Protein AF-A0A2E5L3N8-F1 (afdb_monomer_lite)

pLDDT: mean 91.1, std 8.57, range [42.59, 98.25]

Sequence (272 aa):
MREILETEATGSIAEVYREIGEFYAAPYVSSLFRHLATYPRLLEWTWKILRPALAQGFLQHIAWSKVDVSMLEPLTPINKSDFSKLEIDEIDVPTISNVYETFARVSPVNLVVSGCLQRLLVEGEIKRRNGKLRRYALPSSLSKMPQMLSWDELGSKQRRILRIFETELAGDVFIPGIYRILARWPTYLEFVATELGPKLSNQVILDQCGKIADDIFNSAPEVLQVLRLDCVDPPINQCQTIKVLSAINTYRQTSPQMLVFGTLLLQTFQRS

Secondary structure (DSSP, 8-state):
-----TTT--HHHHHHHHHHHHHHTSS---HHHHHHTTSTTHHHHHHHHHHHHHHTTHHHHHHHHT---TTSPPPPP--GGGHHHHT--GGGHHHHHHHHHHHHHHHHHHHHHHHHHHHHHHH---------PPP-PPPPPP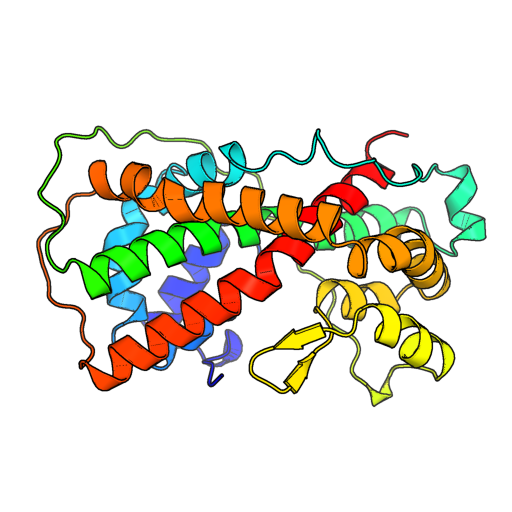PPPPPPPPTTTS-HHHHHHHGGG-EEETTEEE--HHHHHHTTSHHHHHHHHHHHHHHHT-HHHHHHHHHHHHHHHHTHHHHHTTS-------SS-HHHHHHHHHHHHHHHHHHHHHHHHHHHHHHHTT--

Structure (mmCIF, N/CA/C/O backbone):
data_AF-A0A2E5L3N8-F1
#
_entry.id   AF-A0A2E5L3N8-F1
#
loop_
_atom_site.group_PDB
_atom_site.id
_atom_site.type_symbol
_atom_site.label_atom_id
_atom_site.label_alt_id
_atom_site.label_comp_id
_atom_site.label_asym_id
_atom_site.label_entity_id
_atom_site.label_seq_id
_atom_site.pdbx_PDB_ins_code
_atom_site.Cartn_x
_atom_site.Cartn_y
_atom_site.Cartn_z
_atom_site.occupancy
_atom_site.B_iso_or_equiv
_atom_site.auth_seq_id
_atom_site.auth_comp_id
_atom_site.auth_asym_id
_atom_site.auth_atom_id
_atom_site.pdbx_PDB_model_num
ATOM 1 N N . MET A 1 1 ? -8.946 3.067 -12.846 1.00 69.31 1 MET A N 1
ATOM 2 C CA . MET A 1 1 ? -7.753 2.424 -13.452 1.00 69.31 1 MET A CA 1
ATOM 3 C C . MET A 1 1 ? -8.142 1.009 -13.877 1.00 69.31 1 MET A C 1
ATOM 5 O O . MET A 1 1 ? -8.796 0.347 -13.087 1.00 69.31 1 MET A O 1
ATOM 9 N N . ARG A 1 2 ? -7.850 0.558 -15.110 1.00 86.56 2 ARG A N 1
ATOM 10 C CA . ARG A 1 2 ? -8.134 -0.841 -15.508 1.00 86.56 2 ARG A CA 1
ATOM 11 C C . ARG A 1 2 ? -7.142 -1.772 -14.809 1.00 86.56 2 ARG A C 1
ATOM 13 O O . ARG A 1 2 ? -5.970 -1.416 -14.712 1.00 86.56 2 ARG A O 1
ATOM 20 N N . GLU A 1 3 ? -7.596 -2.943 -14.378 1.00 93.25 3 GLU A N 1
ATOM 21 C CA . GLU A 1 3 ? -6.800 -3.938 -13.651 1.00 93.25 3 GLU A CA 1
ATOM 22 C C . GLU A 1 3 ? -7.067 -5.350 -14.208 1.00 93.25 3 GLU A C 1
ATOM 24 O O . GLU A 1 3 ? -8.133 -5.581 -14.777 1.00 93.25 3 GLU A O 1
ATOM 29 N N . ILE A 1 4 ? -6.107 -6.271 -14.057 1.00 95.75 4 ILE A N 1
ATOM 30 C CA . ILE A 1 4 ? -6.325 -7.725 -14.187 1.00 95.75 4 ILE A CA 1
ATOM 31 C C . ILE A 1 4 ? -6.353 -8.317 -12.781 1.00 95.75 4 ILE A C 1
ATOM 33 O O . ILE A 1 4 ? -5.343 -8.259 -12.069 1.00 95.75 4 ILE A O 1
ATOM 37 N N . LEU A 1 5 ? -7.499 -8.862 -12.370 1.00 94.00 5 LEU A N 1
ATOM 38 C CA . LEU A 1 5 ? -7.670 -9.414 -11.027 1.00 94.00 5 LEU A CA 1
ATOM 39 C C . LEU A 1 5 ? -6.845 -10.691 -10.837 1.00 94.00 5 LEU A C 1
ATOM 41 O O . LEU A 1 5 ? -6.523 -11.396 -11.790 1.00 94.00 5 LEU A O 1
ATOM 45 N N . GLU A 1 6 ? -6.520 -11.021 -9.586 1.00 93.62 6 GLU A N 1
ATOM 46 C CA . GLU A 1 6 ? -5.735 -12.225 -9.265 1.00 93.62 6 GLU A CA 1
ATOM 47 C C . GLU A 1 6 ? -6.411 -13.514 -9.752 1.00 93.62 6 GLU A C 1
ATOM 49 O O . GLU A 1 6 ? -5.740 -14.425 -10.222 1.00 93.62 6 GLU A O 1
ATOM 54 N N . THR A 1 7 ? -7.743 -13.560 -9.713 1.00 94.31 7 THR A N 1
ATOM 55 C CA . THR A 1 7 ? -8.563 -14.678 -10.205 1.00 94.31 7 THR A CA 1
ATOM 56 C C . THR A 1 7 ? -8.635 -14.770 -11.730 1.00 94.31 7 THR A C 1
ATOM 58 O O . THR A 1 7 ? -9.034 -15.803 -12.257 1.00 94.31 7 THR A O 1
ATOM 61 N N . GLU A 1 8 ? -8.291 -13.694 -12.436 1.00 96.44 8 GLU A N 1
ATOM 62 C CA . GLU A 1 8 ? -8.302 -13.607 -13.903 1.00 96.44 8 GLU A CA 1
ATOM 63 C C . GLU A 1 8 ? -6.897 -13.784 -14.495 1.00 96.44 8 GLU A C 1
ATOM 65 O O . GLU A 1 8 ? -6.738 -13.965 -15.704 1.00 96.44 8 GLU A O 1
ATOM 70 N N . ALA A 1 9 ? -5.866 -13.712 -13.650 1.00 96.06 9 ALA A N 1
ATOM 71 C CA . ALA A 1 9 ? -4.485 -13.858 -14.059 1.00 96.06 9 ALA A CA 1
ATOM 72 C C . ALA A 1 9 ? -4.225 -15.279 -14.574 1.00 96.06 9 ALA A C 1
ATOM 74 O O . ALA A 1 9 ? -4.557 -16.277 -13.935 1.00 96.06 9 ALA A O 1
ATOM 75 N N . THR A 1 10 ? -3.574 -15.372 -15.730 1.00 96.81 10 THR A N 1
ATOM 76 C CA . THR A 1 10 ? -3.174 -16.638 -16.357 1.00 96.81 10 THR A CA 1
ATOM 77 C C . THR A 1 10 ? -1.731 -16.540 -16.851 1.00 96.81 10 THR A C 1
ATOM 79 O O . THR A 1 10 ? -1.178 -15.443 -16.968 1.00 96.81 10 THR A O 1
ATOM 82 N N . GLY A 1 11 ? -1.096 -17.688 -17.111 1.00 96.75 11 GLY A N 1
ATOM 83 C CA . GLY A 1 11 ? 0.267 -17.750 -17.649 1.00 96.75 11 GLY A CA 1
ATOM 84 C C . GLY A 1 11 ? 1.290 -16.964 -16.820 1.00 96.75 11 GLY A C 1
ATOM 85 O O . GLY A 1 11 ? 1.293 -17.035 -15.591 1.00 96.75 11 GLY A O 1
ATOM 86 N N . SER A 1 12 ? 2.130 -16.179 -17.502 1.00 96.81 12 SER A N 1
ATOM 87 C CA . SER A 1 12 ? 3.194 -15.365 -16.895 1.00 96.81 12 SER A CA 1
ATOM 88 C C . SER A 1 12 ? 2.687 -14.379 -15.841 1.00 96.81 12 SER A C 1
ATOM 90 O O . SER A 1 12 ? 3.358 -14.160 -14.837 1.00 96.81 12 SER A O 1
ATOM 92 N N . ILE A 1 13 ? 1.495 -13.803 -16.020 1.00 97.94 13 ILE A N 1
ATOM 93 C CA . ILE A 1 13 ? 0.921 -12.848 -15.059 1.00 97.94 13 ILE A CA 1
ATOM 94 C C . ILE A 1 13 ? 0.602 -13.558 -13.737 1.00 97.94 13 ILE A C 1
ATOM 96 O O . ILE A 1 13 ? 0.940 -13.047 -12.671 1.00 97.94 13 ILE A O 1
ATOM 100 N N . ALA A 1 14 ? 0.010 -14.757 -13.796 1.00 97.88 14 ALA A N 1
ATOM 101 C CA . ALA A 1 14 ? -0.290 -15.550 -12.601 1.00 97.88 14 ALA A CA 1
ATOM 102 C C . ALA A 1 14 ? 0.984 -15.976 -11.855 1.00 97.88 14 ALA A C 1
ATOM 104 O O . ALA A 1 14 ? 1.012 -15.997 -10.625 1.00 97.88 14 ALA A O 1
ATOM 105 N N . GLU A 1 15 ? 2.055 -16.287 -12.591 1.00 98.06 15 GLU A N 1
ATOM 106 C CA . GLU A 1 15 ? 3.364 -16.583 -12.004 1.00 98.06 15 GLU A CA 1
ATOM 107 C C . GLU A 1 15 ? 3.945 -15.370 -11.277 1.00 98.06 15 GLU A C 1
ATOM 109 O O . GLU A 1 15 ? 4.357 -15.500 -10.125 1.00 98.06 15 GLU A O 1
ATOM 114 N N . VAL A 1 16 ? 3.914 -14.188 -11.904 1.00 98.25 16 VAL A N 1
ATOM 115 C CA . VAL A 1 16 ? 4.364 -12.942 -11.269 1.00 98.25 16 VAL A CA 1
ATOM 116 C C . VAL A 1 16 ? 3.537 -12.636 -10.020 1.00 98.25 16 VAL A C 1
ATOM 118 O O . VAL A 1 16 ? 4.103 -12.287 -8.992 1.00 98.25 16 VAL A O 1
ATOM 121 N N . TYR A 1 17 ? 2.214 -12.804 -10.059 1.00 98.06 17 TYR A N 1
ATOM 122 C CA . TYR A 1 17 ? 1.351 -12.568 -8.896 1.00 98.06 17 TYR A CA 1
ATOM 123 C C . TYR A 1 17 ? 1.651 -13.511 -7.731 1.00 98.06 17 TYR A C 1
ATOM 125 O O . TYR A 1 17 ? 1.720 -13.066 -6.584 1.00 98.06 17 TYR A O 1
ATOM 133 N N . ARG A 1 18 ? 1.890 -14.795 -8.014 1.00 97.06 18 ARG A N 1
ATOM 134 C CA . ARG A 1 18 ? 2.323 -15.755 -6.994 1.00 97.06 18 ARG A CA 1
ATOM 135 C C . ARG A 1 18 ? 3.654 -15.328 -6.371 1.00 97.06 18 ARG A C 1
ATOM 137 O O . ARG A 1 18 ? 3.765 -15.291 -5.150 1.00 97.06 18 ARG A O 1
ATOM 144 N N . GLU A 1 19 ? 4.629 -14.947 -7.196 1.00 97.50 19 GLU A N 1
ATOM 145 C CA . GLU A 1 19 ? 5.927 -14.467 -6.712 1.00 97.50 19 GLU A CA 1
ATOM 146 C C . GLU A 1 19 ? 5.820 -13.151 -5.927 1.00 97.50 19 GLU A C 1
ATOM 148 O O . GLU A 1 19 ? 6.543 -12.975 -4.952 1.00 97.50 19 GLU A O 1
ATOM 153 N N . ILE A 1 20 ? 4.910 -12.238 -6.292 1.00 96.88 20 ILE A N 1
ATOM 154 C CA . ILE A 1 20 ? 4.608 -11.048 -5.480 1.00 96.88 20 ILE A CA 1
ATOM 155 C C . ILE A 1 20 ? 4.176 -11.486 -4.083 1.00 96.88 20 ILE A C 1
ATOM 157 O O . ILE A 1 20 ? 4.749 -11.006 -3.108 1.00 96.88 20 ILE A O 1
ATOM 161 N N . GLY A 1 21 ? 3.229 -12.423 -3.978 1.00 95.06 21 GLY A N 1
ATOM 162 C CA . GLY A 1 21 ? 2.758 -12.917 -2.685 1.00 95.06 21 GLY A CA 1
ATOM 163 C C . GLY A 1 21 ? 3.869 -13.545 -1.838 1.00 95.06 21 GLY A C 1
ATOM 164 O O . GLY A 1 21 ? 3.984 -13.252 -0.646 1.00 95.06 21 GLY A O 1
ATOM 165 N N . GLU A 1 22 ? 4.735 -14.342 -2.469 1.00 95.62 22 GLU A N 1
ATOM 166 C CA . GLU A 1 22 ? 5.903 -14.958 -1.829 1.00 95.62 22 GLU A CA 1
ATOM 167 C C . GLU A 1 22 ? 6.930 -13.908 -1.373 1.00 95.62 22 GLU A C 1
ATOM 169 O O . GLU A 1 22 ? 7.341 -13.898 -0.213 1.00 95.62 22 GLU A O 1
ATOM 174 N N . PHE A 1 23 ? 7.336 -12.991 -2.256 1.00 96.50 23 PHE A N 1
ATOM 175 C CA . PHE A 1 23 ? 8.402 -12.024 -1.974 1.00 96.50 23 PHE A CA 1
ATOM 176 C C . PHE A 1 23 ? 7.959 -10.907 -1.036 1.00 96.50 23 PHE A C 1
ATOM 178 O O . PHE A 1 23 ? 8.777 -10.368 -0.290 1.00 96.50 23 PHE A O 1
ATOM 185 N N . TYR A 1 24 ? 6.683 -10.535 -1.069 1.00 95.06 24 TYR A N 1
ATOM 186 C CA . TYR A 1 24 ? 6.124 -9.557 -0.143 1.00 95.06 24 TYR A CA 1
ATOM 187 C C . TYR A 1 24 ? 5.760 -10.208 1.191 1.00 95.06 24 TYR A C 1
ATOM 189 O O . TYR A 1 24 ? 5.525 -9.483 2.154 1.00 95.06 24 TYR A O 1
ATOM 197 N N . ALA A 1 25 ? 5.716 -11.546 1.260 1.00 94.81 25 ALA A N 1
ATOM 198 C CA . ALA A 1 25 ? 5.202 -12.297 2.399 1.00 94.81 25 ALA A CA 1
ATOM 199 C C . ALA A 1 25 ? 3.795 -11.808 2.808 1.00 94.81 25 ALA A C 1
ATOM 201 O O . ALA A 1 25 ? 3.485 -11.644 3.990 1.00 94.81 25 ALA A O 1
ATOM 202 N N . ALA A 1 26 ? 2.949 -11.535 1.811 1.00 93.19 26 ALA A N 1
ATOM 203 C CA . ALA A 1 26 ? 1.601 -11.010 1.987 1.00 93.19 26 ALA A CA 1
ATOM 204 C C . ALA A 1 26 ? 0.658 -11.602 0.925 1.00 93.19 26 ALA A C 1
ATOM 206 O O . ALA A 1 26 ? 1.004 -11.599 -0.255 1.00 93.19 26 ALA A O 1
ATOM 207 N N . PRO A 1 27 ? -0.542 -12.083 1.289 1.00 89.31 27 PRO A N 1
ATOM 208 C CA . PRO A 1 27 ? -1.459 -12.743 0.359 1.00 89.31 27 PRO A CA 1
ATOM 209 C C . PRO A 1 27 ? -2.308 -11.721 -0.413 1.00 89.31 27 PRO A C 1
ATOM 211 O O . PRO A 1 27 ? -3.538 -11.750 -0.358 1.00 89.31 27 PRO A O 1
ATOM 214 N N . TYR A 1 28 ? -1.643 -10.765 -1.059 1.00 86.69 28 TYR A N 1
ATOM 215 C CA . TYR A 1 28 ? -2.274 -9.650 -1.754 1.00 86.69 28 TYR A CA 1
ATOM 216 C C . TYR A 1 28 ? -1.354 -9.095 -2.842 1.00 86.69 28 TYR A C 1
ATOM 218 O O . TYR A 1 28 ? -0.214 -8.712 -2.568 1.00 86.69 28 TYR A O 1
ATOM 226 N N . VAL A 1 29 ? -1.876 -8.966 -4.060 1.00 92.50 29 VAL A N 1
ATOM 227 C CA . VAL A 1 29 ? -1.227 -8.205 -5.133 1.00 92.50 29 VAL A CA 1
ATOM 228 C C . VAL A 1 29 ? -1.791 -6.789 -5.130 1.00 92.50 29 VAL A C 1
ATOM 230 O O . VAL A 1 29 ? -2.991 -6.595 -5.001 1.00 92.50 29 VAL A O 1
ATOM 233 N N . SER A 1 30 ? -0.965 -5.756 -5.266 1.00 90.44 30 SER A N 1
ATOM 234 C CA . SER A 1 30 ? -1.472 -4.377 -5.268 1.00 90.44 30 SER A CA 1
ATOM 235 C C . SER A 1 30 ? -2.069 -3.953 -6.612 1.00 90.44 30 SER A C 1
ATOM 237 O O . SER A 1 30 ? -1.675 -4.451 -7.669 1.00 90.44 30 SER A O 1
ATOM 239 N N . SER A 1 31 ? -2.970 -2.961 -6.584 1.00 88.69 31 SER A N 1
ATOM 240 C CA . SER A 1 31 ? -3.524 -2.324 -7.794 1.00 88.69 31 SER A CA 1
ATOM 241 C C . SER A 1 31 ? -2.451 -1.848 -8.772 1.00 88.69 31 SER A C 1
ATOM 243 O O . SER A 1 31 ? -2.684 -1.881 -9.974 1.00 88.69 31 SER A O 1
ATOM 245 N N . LEU A 1 32 ? -1.265 -1.453 -8.287 1.00 91.38 32 LEU A N 1
ATOM 246 C CA . LEU A 1 32 ? -0.141 -1.082 -9.146 1.00 91.38 32 LEU A CA 1
ATOM 247 C C . LEU A 1 32 ? 0.209 -2.228 -10.103 1.00 91.38 32 LEU A C 1
ATOM 249 O O . LEU A 1 32 ? 0.146 -2.051 -11.315 1.00 91.38 32 LEU A O 1
ATOM 253 N N . PHE A 1 33 ? 0.523 -3.415 -9.578 1.00 95.31 33 PHE A N 1
ATOM 254 C CA . PHE A 1 33 ? 0.873 -4.562 -10.418 1.00 95.31 33 PHE A CA 1
ATOM 255 C C . PHE A 1 33 ? -0.305 -5.036 -11.262 1.00 95.31 33 PHE A C 1
ATOM 257 O O . PHE A 1 33 ? -0.114 -5.356 -12.436 1.00 95.31 33 PHE A O 1
ATOM 264 N N . ARG A 1 34 ? -1.525 -5.001 -10.706 1.00 95.50 34 ARG A N 1
ATOM 265 C CA . ARG A 1 34 ? -2.728 -5.351 -11.468 1.00 95.50 34 ARG A CA 1
ATOM 266 C C . ARG A 1 34 ? -3.001 -4.416 -12.632 1.00 95.50 34 ARG A C 1
ATOM 268 O O . ARG A 1 34 ? -3.497 -4.857 -13.666 1.00 95.50 34 ARG A O 1
ATOM 275 N N . HIS A 1 35 ? -2.641 -3.147 -12.496 1.00 94.19 35 HIS A N 1
ATOM 276 C CA . HIS A 1 35 ? -2.696 -2.196 -13.589 1.00 94.19 35 HIS A CA 1
ATOM 277 C C . HIS A 1 35 ? -1.584 -2.426 -14.613 1.00 94.19 35 HIS A C 1
ATOM 279 O O . HIS A 1 35 ? -1.866 -2.438 -15.812 1.00 94.19 35 HIS A O 1
ATOM 285 N N . LEU A 1 36 ? -0.340 -2.652 -14.175 1.00 96.31 36 LEU A N 1
ATOM 286 C CA . LEU A 1 36 ? 0.778 -2.940 -15.083 1.00 96.31 36 LEU A CA 1
ATOM 287 C C . LEU A 1 36 ? 0.496 -4.167 -15.961 1.00 96.31 36 LEU A C 1
ATOM 289 O O . LEU A 1 36 ? 0.827 -4.150 -17.143 1.00 96.31 36 LEU A O 1
ATOM 293 N N . ALA A 1 37 ? -0.191 -5.176 -15.417 1.00 97.56 37 ALA A N 1
ATOM 294 C CA . ALA A 1 37 ? -0.626 -6.369 -16.142 1.00 97.56 37 ALA A CA 1
ATOM 295 C C . ALA A 1 37 ? -1.543 -6.069 -17.345 1.00 97.56 37 ALA A C 1
ATOM 297 O O . ALA A 1 37 ? -1.630 -6.869 -18.273 1.00 97.56 37 ALA A O 1
ATOM 298 N N . THR A 1 38 ? -2.224 -4.916 -17.364 1.00 96.88 38 THR A N 1
ATOM 299 C CA . THR A 1 38 ? -3.102 -4.527 -18.483 1.00 96.88 38 THR A CA 1
ATOM 300 C C . THR A 1 38 ? -2.344 -4.074 -19.731 1.00 96.88 38 THR A C 1
ATOM 302 O O . THR A 1 38 ? -2.943 -3.974 -20.804 1.00 96.88 38 THR A O 1
ATOM 305 N N . TYR A 1 39 ? -1.041 -3.809 -19.611 1.00 96.31 39 TYR A N 1
ATOM 306 C CA . TYR A 1 39 ? -0.174 -3.486 -20.737 1.00 96.31 39 TYR A CA 1
ATOM 307 C C . TYR A 1 39 ? 0.592 -4.746 -21.148 1.00 96.31 39 TYR A C 1
ATOM 309 O O . TYR A 1 39 ? 1.285 -5.329 -20.309 1.00 96.31 39 TYR A O 1
ATOM 317 N N . PRO A 1 40 ? 0.517 -5.169 -22.424 1.00 94.31 40 PRO A N 1
ATOM 318 C CA . PRO A 1 40 ? 1.199 -6.371 -22.882 1.00 94.31 40 PRO A CA 1
ATOM 319 C C . PRO A 1 40 ? 2.680 -6.383 -22.487 1.00 94.31 40 PRO A C 1
ATOM 321 O O . PRO A 1 40 ? 3.428 -5.477 -22.848 1.00 94.31 40 PRO A O 1
ATOM 324 N N . ARG A 1 41 ? 3.101 -7.430 -21.768 1.00 94.94 41 ARG A N 1
ATOM 325 C CA . ARG A 1 41 ? 4.488 -7.694 -21.346 1.00 94.94 41 ARG A CA 1
ATOM 326 C C . ARG A 1 41 ? 5.106 -6.687 -20.370 1.00 94.94 41 ARG A C 1
ATOM 328 O O . ARG A 1 41 ? 6.262 -6.879 -19.990 1.00 94.94 41 ARG A O 1
ATOM 335 N N . LEU A 1 42 ? 4.406 -5.618 -19.981 1.00 96.19 42 LEU A N 1
ATOM 336 C CA . LEU A 1 42 ? 4.979 -4.583 -19.117 1.00 96.19 42 LEU A CA 1
ATOM 337 C C . LEU A 1 42 ? 5.264 -5.128 -17.720 1.00 96.19 42 LEU A C 1
ATOM 339 O O . LEU A 1 42 ? 6.365 -4.930 -17.212 1.00 96.19 42 LEU A O 1
ATOM 343 N N . LEU A 1 43 ? 4.300 -5.838 -17.125 1.00 97.25 43 LEU A N 1
ATOM 344 C CA . LEU A 1 43 ? 4.478 -6.452 -15.812 1.00 97.25 43 LEU A CA 1
ATOM 345 C C . LEU A 1 43 ? 5.655 -7.431 -15.827 1.00 97.25 43 LEU A C 1
ATOM 347 O O . LEU A 1 43 ? 6.520 -7.359 -14.961 1.00 97.25 43 LEU A O 1
ATOM 351 N N . GLU A 1 44 ? 5.730 -8.302 -16.829 1.00 95.62 44 GLU A N 1
ATOM 352 C CA . GLU A 1 44 ? 6.805 -9.281 -16.979 1.00 95.62 44 GLU A CA 1
ATOM 353 C C . GLU A 1 44 ? 8.165 -8.615 -17.184 1.00 95.62 44 GLU A C 1
ATOM 355 O O . GLU A 1 44 ? 9.165 -9.069 -16.630 1.00 95.62 44 GLU A O 1
ATOM 360 N N . TRP A 1 45 ? 8.217 -7.528 -17.955 1.00 94.88 45 TRP A N 1
ATOM 361 C CA . TRP A 1 45 ? 9.433 -6.745 -18.150 1.00 94.88 45 TRP A CA 1
ATOM 362 C C . TRP A 1 45 ? 9.890 -6.088 -16.843 1.00 94.88 45 TRP A C 1
ATOM 364 O O . TRP A 1 45 ? 11.049 -6.247 -16.451 1.00 94.88 45 TRP A O 1
ATOM 374 N N . THR A 1 46 ? 8.978 -5.432 -16.116 1.00 94.62 46 THR A N 1
ATOM 375 C CA . THR A 1 46 ? 9.264 -4.846 -14.798 1.00 94.62 46 THR A CA 1
ATOM 376 C C . THR A 1 46 ? 9.742 -5.921 -13.826 1.00 94.62 46 THR A C 1
ATOM 378 O O . THR A 1 46 ? 10.732 -5.735 -13.115 1.00 94.62 46 THR A O 1
ATOM 381 N N . TRP A 1 47 ? 9.074 -7.074 -13.827 1.00 95.62 47 TRP A N 1
ATOM 382 C CA . TRP A 1 47 ? 9.389 -8.168 -12.928 1.00 95.62 47 TRP A CA 1
ATOM 383 C C . TRP A 1 47 ? 10.739 -8.795 -13.245 1.00 95.62 47 TRP A C 1
ATOM 385 O O . TRP A 1 47 ? 11.550 -8.967 -12.344 1.00 95.62 47 TRP A O 1
ATOM 395 N N . LYS A 1 48 ? 11.057 -9.042 -14.519 1.00 93.00 48 LYS A N 1
ATOM 396 C CA . LYS A 1 48 ? 12.369 -9.554 -14.942 1.00 93.00 48 LYS A CA 1
ATOM 397 C C . LYS A 1 48 ? 13.521 -8.706 -14.394 1.00 93.00 48 LYS A C 1
ATOM 399 O O . LYS A 1 48 ? 14.544 -9.257 -13.994 1.00 93.00 48 LYS A O 1
ATOM 404 N N . ILE A 1 49 ? 13.344 -7.386 -14.367 1.00 92.44 49 ILE A N 1
ATOM 405 C CA . ILE A 1 49 ? 14.344 -6.438 -13.874 1.00 92.44 49 ILE A CA 1
ATOM 406 C C . ILE A 1 49 ? 14.464 -6.487 -12.346 1.00 92.44 49 ILE A C 1
ATOM 408 O O . ILE A 1 49 ? 15.570 -6.611 -11.821 1.00 92.44 49 ILE A O 1
ATOM 412 N N . LEU A 1 50 ? 13.345 -6.388 -11.623 1.00 94.81 50 LEU A N 1
ATOM 413 C CA . LEU A 1 50 ? 13.349 -6.191 -10.167 1.00 94.81 50 LEU A CA 1
A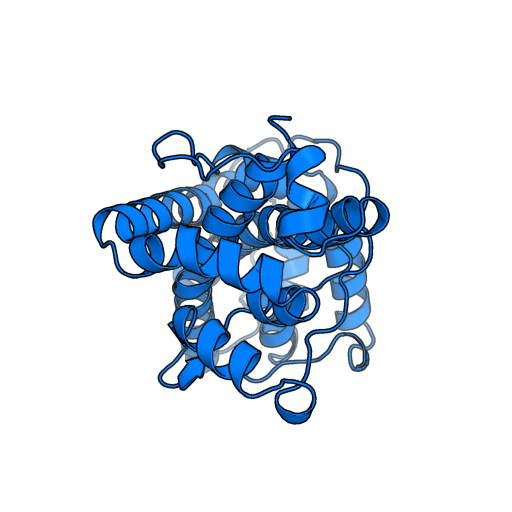TOM 414 C C . LEU A 1 50 ? 13.371 -7.497 -9.363 1.00 94.81 50 LEU A C 1
ATOM 416 O O . LEU A 1 50 ? 13.797 -7.503 -8.204 1.00 94.81 50 LEU A O 1
ATOM 420 N N . ARG A 1 51 ? 12.967 -8.616 -9.976 1.00 95.38 51 ARG A N 1
ATOM 421 C CA . ARG A 1 51 ? 12.873 -9.940 -9.349 1.00 95.38 51 ARG A CA 1
ATOM 422 C C . ARG A 1 51 ? 14.139 -10.353 -8.597 1.00 95.38 51 ARG A C 1
ATOM 424 O O . ARG A 1 51 ? 13.983 -10.855 -7.489 1.00 95.38 51 ARG A O 1
ATOM 431 N N . PRO A 1 52 ? 15.380 -10.148 -9.089 1.00 94.56 52 PRO A N 1
ATOM 432 C CA . PRO A 1 52 ? 16.568 -10.515 -8.321 1.00 94.56 52 PRO A CA 1
ATOM 433 C C . PRO A 1 52 ? 16.661 -9.804 -6.964 1.00 94.56 52 PRO A C 1
ATOM 435 O O . PRO A 1 52 ? 17.012 -10.444 -5.975 1.00 94.56 52 PRO A O 1
ATOM 438 N N . ALA A 1 53 ? 16.324 -8.510 -6.897 1.00 95.94 53 ALA A N 1
ATOM 439 C CA . ALA A 1 53 ? 16.350 -7.753 -5.644 1.00 95.94 53 ALA A CA 1
ATOM 440 C C . ALA A 1 53 ? 15.203 -8.145 -4.706 1.00 95.94 53 ALA A C 1
ATOM 442 O O . ALA A 1 53 ? 15.412 -8.215 -3.496 1.00 95.94 53 ALA A O 1
ATOM 443 N N . LEU A 1 54 ? 14.027 -8.447 -5.259 1.00 96.88 54 LEU A N 1
ATOM 444 C CA . LEU A 1 54 ? 12.868 -8.922 -4.499 1.00 96.88 54 LEU A CA 1
ATOM 445 C C . LEU A 1 54 ? 13.094 -10.326 -3.925 1.00 96.88 54 LEU A C 1
ATOM 447 O O . LEU A 1 54 ? 12.918 -10.546 -2.731 1.00 96.88 54 LEU A O 1
ATOM 451 N N . ALA A 1 55 ? 13.565 -11.268 -4.741 1.00 96.06 55 ALA A N 1
ATOM 452 C CA . ALA A 1 55 ? 13.821 -12.644 -4.320 1.00 96.06 55 ALA A CA 1
ATOM 453 C C . ALA A 1 55 ? 14.922 -12.752 -3.249 1.00 96.06 55 ALA A C 1
ATOM 455 O O . ALA A 1 55 ? 14.979 -13.727 -2.505 1.00 96.06 55 ALA A O 1
ATOM 456 N N . GLN A 1 56 ? 15.818 -11.763 -3.168 1.00 96.19 56 GLN A N 1
ATOM 457 C CA . GLN A 1 56 ? 16.857 -11.694 -2.137 1.00 96.19 56 GLN A CA 1
ATOM 458 C C . GLN A 1 56 ? 16.465 -10.839 -0.927 1.00 96.19 56 GLN A C 1
ATOM 460 O O . GLN A 1 56 ? 17.319 -10.604 -0.078 1.00 96.19 56 GLN A O 1
ATOM 465 N N . GLY A 1 57 ? 15.228 -10.342 -0.841 1.00 97.44 57 GLY A N 1
ATOM 466 C CA . GLY A 1 57 ? 14.785 -9.483 0.261 1.00 97.44 57 GLY A CA 1
ATOM 467 C C . GLY A 1 57 ? 15.430 -8.091 0.280 1.00 97.44 57 GLY A C 1
ATOM 468 O O . GLY A 1 57 ? 15.219 -7.329 1.220 1.00 97.44 57 GLY A O 1
ATOM 469 N N . PHE A 1 58 ? 16.239 -7.745 -0.726 1.00 97.62 58 PHE A N 1
ATOM 470 C CA . PHE A 1 58 ? 17.001 -6.498 -0.760 1.00 97.62 58 PHE A CA 1
ATOM 471 C C . PHE A 1 58 ? 16.086 -5.290 -0.925 1.00 97.62 58 PHE A C 1
ATOM 473 O O . PHE A 1 58 ? 16.191 -4.329 -0.169 1.00 97.62 58 PHE A O 1
ATOM 480 N N . LEU A 1 59 ? 15.173 -5.346 -1.897 1.00 97.75 59 LEU A N 1
ATOM 481 C CA . LEU A 1 59 ? 14.250 -4.243 -2.171 1.00 97.75 59 LEU A CA 1
ATOM 482 C C . LEU A 1 59 ? 13.340 -3.996 -0.961 1.00 97.75 59 LEU A C 1
ATOM 484 O O . LEU A 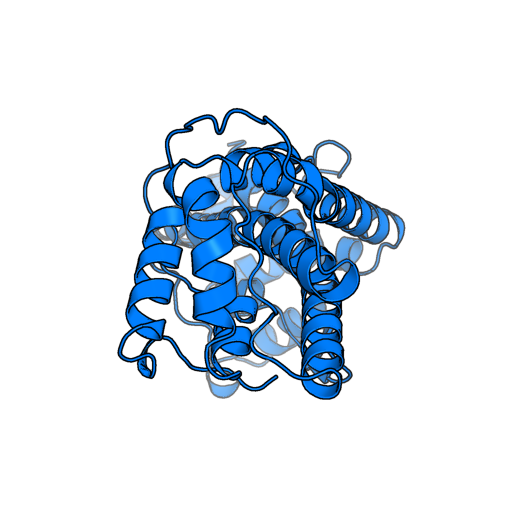1 59 ? 13.135 -2.853 -0.566 1.00 97.75 59 LEU A O 1
ATOM 488 N N . GLN A 1 60 ? 12.863 -5.070 -0.338 1.00 97.94 60 GLN A N 1
ATOM 489 C CA . GLN A 1 60 ? 12.035 -5.044 0.861 1.00 97.94 60 GLN A CA 1
ATOM 490 C C . GLN A 1 60 ? 12.781 -4.414 2.036 1.00 97.94 60 GLN A C 1
ATOM 492 O O . GLN A 1 60 ? 12.252 -3.516 2.682 1.00 97.94 60 GLN A O 1
ATOM 497 N N . HIS A 1 61 ? 14.029 -4.830 2.269 1.00 97.62 61 HIS A N 1
ATOM 498 C CA . HIS A 1 61 ? 14.873 -4.250 3.308 1.00 97.62 61 HIS A CA 1
ATOM 499 C C . HIS A 1 61 ? 15.061 -2.743 3.116 1.00 97.62 61 HIS A C 1
ATOM 501 O O . HIS A 1 61 ? 14.869 -1.986 4.065 1.00 97.62 61 HIS A O 1
ATOM 507 N N . ILE A 1 62 ? 15.378 -2.303 1.892 1.00 97.69 62 ILE A N 1
ATOM 508 C CA . ILE A 1 62 ? 15.492 -0.875 1.578 1.00 97.69 62 ILE A CA 1
ATOM 509 C C . ILE A 1 62 ? 14.167 -0.178 1.877 1.00 97.69 62 ILE A C 1
ATOM 511 O O . ILE A 1 62 ? 14.152 0.767 2.659 1.00 97.69 62 ILE A O 1
ATOM 515 N N . ALA A 1 63 ? 13.060 -0.687 1.336 1.00 97.06 63 ALA A N 1
ATOM 516 C CA . ALA A 1 63 ? 11.745 -0.080 1.477 1.00 97.06 63 ALA A CA 1
ATOM 517 C C . ALA A 1 63 ? 11.326 0.100 2.943 1.00 97.06 63 ALA A C 1
ATOM 519 O O . ALA A 1 63 ? 10.928 1.191 3.341 1.00 97.06 63 ALA A O 1
ATOM 520 N N . TRP A 1 64 ? 11.444 -0.952 3.756 1.00 96.31 64 TRP A N 1
ATOM 521 C CA . TRP A 1 64 ? 11.063 -0.913 5.167 1.00 96.31 64 TRP A CA 1
ATOM 522 C C . TRP A 1 64 ? 12.022 -0.068 6.012 1.00 96.31 64 TRP A C 1
ATOM 524 O O . TRP A 1 64 ? 11.579 0.558 6.967 1.00 96.31 64 TRP A O 1
ATOM 534 N N . SER A 1 65 ? 13.308 0.019 5.644 1.00 96.25 65 SER A N 1
ATOM 535 C CA . SER A 1 65 ? 14.292 0.835 6.375 1.00 96.25 65 SER A CA 1
ATOM 536 C C . SER A 1 65 ? 14.037 2.344 6.293 1.00 96.25 65 SER A C 1
ATOM 538 O O . SER A 1 65 ? 14.554 3.091 7.118 1.00 96.25 65 SER A O 1
ATOM 540 N N . LYS A 1 66 ? 13.257 2.795 5.301 1.00 96.19 66 LYS A N 1
ATOM 541 C CA . LYS A 1 66 ? 12.884 4.207 5.118 1.00 96.19 66 LYS A CA 1
ATOM 542 C C . LYS A 1 66 ? 11.564 4.578 5.803 1.00 96.19 66 LYS A C 1
ATOM 544 O O . LYS A 1 66 ? 11.167 5.736 5.758 1.00 96.19 66 LYS A O 1
ATOM 549 N N . VAL A 1 67 ? 10.863 3.617 6.408 1.00 94.94 67 VAL A N 1
ATOM 550 C CA . VAL A 1 67 ? 9.623 3.895 7.141 1.00 94.94 67 VAL A CA 1
ATOM 551 C C . VAL A 1 67 ? 9.979 4.382 8.542 1.00 94.94 67 VAL A C 1
ATOM 553 O O . VAL A 1 67 ? 10.318 3.581 9.409 1.00 94.94 67 VAL A O 1
ATOM 556 N N . ASP A 1 68 ? 9.861 5.687 8.771 1.00 93.69 68 ASP A N 1
ATOM 557 C CA . ASP A 1 68 ? 10.041 6.292 10.091 1.00 93.69 68 ASP A CA 1
ATOM 558 C C . ASP A 1 68 ? 8.821 7.136 10.477 1.00 93.69 68 ASP A C 1
ATOM 560 O O . ASP A 1 68 ? 8.588 8.220 9.944 1.00 93.69 68 ASP A O 1
ATOM 564 N N . VAL A 1 69 ? 8.032 6.622 11.423 1.00 93.81 69 VAL A N 1
ATOM 565 C CA . VAL A 1 69 ? 6.857 7.308 11.984 1.00 93.81 69 VAL A CA 1
ATOM 566 C C . VAL A 1 69 ? 7.128 7.911 13.366 1.00 93.81 69 VAL A C 1
ATOM 568 O O . VAL A 1 69 ? 6.196 8.361 14.022 1.00 93.81 69 VAL A O 1
ATOM 571 N N . SER A 1 70 ? 8.379 7.926 13.835 1.00 91.62 70 SER A N 1
ATOM 572 C CA . SER A 1 70 ? 8.730 8.356 15.199 1.00 91.62 70 SER A CA 1
ATOM 573 C C . SER A 1 70 ? 8.410 9.825 15.492 1.00 91.62 70 SER A C 1
ATOM 575 O O . SER A 1 70 ? 8.130 10.179 16.634 1.00 91.62 70 SER A O 1
ATOM 577 N N . MET A 1 71 ? 8.408 10.667 14.456 1.00 90.69 71 MET A N 1
ATOM 578 C CA . MET A 1 71 ? 8.072 12.092 14.545 1.00 90.69 71 MET A CA 1
ATOM 579 C C . MET A 1 71 ? 6.561 12.358 14.600 1.00 90.69 71 MET A C 1
ATOM 581 O O . MET A 1 71 ? 6.148 13.507 14.757 1.00 90.69 71 MET A O 1
ATOM 585 N N . LEU A 1 72 ? 5.729 11.326 14.432 1.00 92.50 72 LEU A N 1
ATOM 586 C CA . LEU A 1 72 ? 4.280 11.441 14.512 1.00 92.50 72 LEU A CA 1
ATOM 587 C C . LEU A 1 72 ? 3.802 11.125 15.924 1.00 92.50 72 LEU A C 1
ATOM 589 O O . LEU A 1 72 ? 4.284 10.204 16.581 1.00 92.50 72 LEU A O 1
ATOM 593 N N . GLU A 1 73 ? 2.810 11.885 16.375 1.00 93.00 73 GLU A N 1
ATOM 594 C CA . GLU A 1 73 ? 2.160 11.621 17.651 1.00 93.00 73 GLU A CA 1
ATOM 595 C C . GLU A 1 73 ? 1.494 10.230 17.623 1.00 93.00 73 GLU A C 1
ATOM 597 O O . GLU A 1 73 ? 0.704 9.959 16.706 1.00 93.00 73 GLU A O 1
ATOM 602 N N . PRO A 1 74 ? 1.793 9.356 18.603 1.00 94.06 74 PRO A N 1
ATOM 603 C CA . PRO A 1 74 ? 1.188 8.034 18.679 1.00 94.06 74 PRO A CA 1
ATOM 604 C C . PRO A 1 74 ? -0.317 8.130 18.940 1.00 94.06 74 PRO A C 1
ATOM 606 O O . PRO A 1 74 ? -0.802 9.107 19.507 1.00 94.06 74 PRO A O 1
ATOM 609 N N . LEU A 1 75 ? -1.050 7.088 18.554 1.00 95.31 75 LEU A N 1
ATOM 610 C CA . LEU A 1 75 ? -2.461 6.953 18.917 1.00 95.31 75 LEU A CA 1
ATOM 611 C C . LEU A 1 75 ? -2.594 6.399 20.337 1.00 95.31 75 LEU A C 1
ATOM 613 O O . LEU A 1 75 ? -1.648 5.829 20.893 1.00 95.31 75 LEU A O 1
ATOM 617 N N . THR A 1 76 ? -3.791 6.528 20.894 1.00 95.94 76 THR A N 1
ATOM 618 C CA . THR A 1 76 ? -4.151 5.968 22.194 1.00 95.94 76 THR A CA 1
ATOM 619 C C . THR A 1 76 ? -3.945 4.441 22.189 1.00 95.94 76 THR A C 1
ATOM 621 O O . THR A 1 76 ? -4.531 3.756 21.345 1.00 95.94 76 THR A O 1
ATOM 624 N N . PRO A 1 77 ? -3.116 3.876 23.093 1.00 95.62 77 PRO A N 1
ATOM 625 C CA . PRO A 1 77 ? -2.939 2.427 23.202 1.00 95.62 77 PRO A CA 1
ATOM 626 C C . PRO A 1 77 ? -4.239 1.719 23.594 1.00 95.62 77 PRO A C 1
ATOM 628 O O . PRO A 1 77 ? -5.007 2.242 24.400 1.00 95.62 77 PRO A O 1
ATOM 631 N N . ILE A 1 78 ? -4.454 0.514 23.064 1.00 94.44 78 ILE A N 1
ATOM 632 C CA . ILE A 1 78 ? -5.625 -0.313 23.371 1.00 94.44 78 ILE A CA 1
ATOM 633 C C . ILE A 1 78 ? -5.173 -1.468 24.249 1.00 94.44 78 ILE A C 1
ATOM 635 O O . ILE A 1 78 ? -4.398 -2.318 23.816 1.00 94.44 78 ILE A O 1
ATOM 639 N N . ASN A 1 79 ? -5.699 -1.528 25.469 1.00 92.75 79 ASN A N 1
ATOM 640 C CA . ASN A 1 79 ? -5.439 -2.636 26.376 1.00 92.75 79 ASN A CA 1
ATOM 641 C C . ASN A 1 79 ? -6.600 -3.635 26.349 1.00 92.75 79 ASN A C 1
ATOM 643 O O . ASN A 1 79 ? -7.713 -3.316 25.931 1.00 92.75 79 ASN A O 1
ATOM 647 N N . LYS A 1 80 ? -6.384 -4.838 26.895 1.00 91.19 80 LYS A N 1
ATOM 648 C CA . LYS A 1 80 ? -7.445 -5.858 27.022 1.00 91.19 80 LYS A CA 1
ATOM 649 C C . LYS A 1 80 ? -8.701 -5.349 27.739 1.00 91.19 80 LYS A C 1
ATOM 651 O O . LYS A 1 80 ? -9.806 -5.780 27.435 1.00 91.19 80 LYS A O 1
ATOM 656 N N . SER A 1 81 ? -8.546 -4.412 28.677 1.00 92.94 81 SER A N 1
ATOM 657 C CA . SER A 1 81 ? -9.661 -3.771 29.385 1.00 92.94 81 SER A CA 1
ATOM 658 C C . SER A 1 81 ? -10.563 -2.914 28.491 1.00 92.94 81 SER A C 1
ATOM 660 O O . SER A 1 81 ? -11.677 -2.587 28.896 1.00 92.94 81 SER A O 1
ATOM 662 N N . ASP A 1 82 ? -10.092 -2.527 27.305 1.00 94.94 82 ASP A N 1
ATOM 663 C CA . ASP A 1 82 ? -10.831 -1.684 26.364 1.00 94.94 82 ASP A CA 1
ATOM 664 C C . ASP A 1 82 ? -11.621 -2.506 25.340 1.00 94.94 82 ASP A C 1
ATOM 666 O O . ASP A 1 82 ? -12.543 -1.979 24.725 1.00 94.94 82 ASP A O 1
ATOM 670 N N . PHE A 1 83 ? -11.335 -3.804 25.206 1.00 95.31 83 PHE A N 1
ATOM 671 C CA . PHE A 1 83 ? -11.977 -4.696 24.233 1.00 95.31 83 PHE A CA 1
ATOM 672 C C . PHE A 1 83 ? -13.502 -4.714 24.360 1.00 95.31 83 PHE A C 1
ATOM 674 O O . PHE A 1 83 ? -14.201 -4.570 23.361 1.00 95.31 83 PHE A O 1
ATOM 681 N N . SER A 1 84 ? -14.030 -4.776 25.587 1.00 94.62 84 SER A N 1
ATOM 682 C CA . SER A 1 84 ? -15.479 -4.738 25.821 1.00 94.62 84 SER A CA 1
ATOM 683 C C . SER A 1 84 ? -16.115 -3.405 25.420 1.00 94.62 84 SER A C 1
ATOM 685 O O . SER A 1 84 ? -17.233 -3.394 24.918 1.00 94.62 84 SER A O 1
ATOM 687 N N . LYS A 1 85 ? -15.407 -2.282 25.603 1.00 96.00 85 LYS A N 1
ATOM 688 C CA . LYS A 1 85 ? -15.885 -0.944 25.213 1.00 96.00 85 LYS A CA 1
ATOM 689 C C . LYS A 1 85 ? -15.825 -0.732 23.704 1.00 96.00 85 LYS A C 1
ATOM 691 O O . LYS A 1 85 ? -16.628 0.022 23.171 1.00 96.00 85 LYS A O 1
ATOM 696 N N . LEU A 1 86 ? -14.844 -1.349 23.049 1.00 96.31 86 LEU A N 1
ATOM 697 C CA . LEU A 1 86 ? -14.641 -1.277 21.604 1.00 96.31 86 LEU A CA 1
ATOM 698 C C . LEU A 1 86 ? -15.434 -2.343 20.838 1.00 96.31 86 LEU A C 1
ATOM 700 O O . LEU A 1 86 ? -15.430 -2.316 19.609 1.00 96.31 86 LEU A O 1
ATOM 704 N N . GLU A 1 87 ? -16.104 -3.252 21.555 1.00 96.31 87 GLU A N 1
ATOM 705 C CA . GLU A 1 87 ? -16.824 -4.404 21.002 1.00 96.31 87 GLU A CA 1
ATOM 706 C C . GLU A 1 87 ? -15.934 -5.243 20.068 1.00 96.31 87 GLU A C 1
ATOM 708 O O . GLU A 1 87 ? -16.324 -5.614 18.961 1.00 96.31 87 GLU A O 1
ATOM 713 N N . ILE A 1 88 ? -14.703 -5.507 20.515 1.00 95.12 88 ILE A N 1
ATOM 714 C CA . ILE A 1 88 ? -13.741 -6.377 19.831 1.00 95.12 88 ILE A CA 1
ATOM 715 C C . ILE A 1 88 ? -13.519 -7.603 20.706 1.00 95.12 88 ILE A C 1
ATOM 717 O O . ILE A 1 88 ? -13.183 -7.464 21.882 1.00 95.12 88 ILE A O 1
ATOM 721 N N . ASP A 1 89 ? -13.633 -8.796 20.132 1.00 94.12 89 ASP A N 1
ATOM 722 C CA . ASP A 1 89 ? -13.223 -10.013 20.823 1.00 94.12 89 ASP A CA 1
ATOM 723 C C . ASP A 1 89 ? -11.696 -10.166 20.776 1.00 94.12 89 ASP A C 1
ATOM 725 O O . ASP A 1 89 ? -11.052 -9.866 19.772 1.00 94.12 89 ASP A O 1
ATOM 729 N N . GLU A 1 90 ? -11.080 -10.701 21.835 1.00 92.19 90 GLU A N 1
ATOM 730 C CA . GLU A 1 90 ? -9.621 -10.921 21.865 1.00 92.19 90 GLU A CA 1
ATOM 731 C C . GLU A 1 90 ? -9.135 -11.781 20.677 1.00 92.19 90 GLU A C 1
ATOM 733 O O . GLU A 1 90 ? -8.030 -11.584 20.171 1.00 92.19 90 GLU A O 1
ATOM 738 N N . ILE A 1 91 ? -9.986 -12.687 20.181 1.00 93.12 91 ILE A N 1
ATOM 739 C CA . ILE A 1 91 ? -9.716 -13.536 19.011 1.00 93.12 91 ILE A CA 1
ATOM 740 C C . ILE A 1 91 ? -9.639 -12.748 17.688 1.00 93.12 91 ILE A C 1
ATOM 742 O O . ILE A 1 91 ? -9.009 -13.213 16.737 1.00 93.12 91 ILE A O 1
ATOM 746 N N . ASP A 1 92 ? -10.230 -11.551 17.621 1.00 94.06 92 ASP A N 1
ATOM 747 C CA . ASP A 1 92 ? -10.228 -10.697 16.429 1.00 94.06 92 ASP A CA 1
ATOM 748 C C . ASP A 1 92 ? -8.974 -9.825 16.326 1.00 94.06 92 ASP A C 1
ATOM 750 O O . ASP A 1 92 ? -8.597 -9.410 15.227 1.00 94.06 92 ASP A O 1
ATOM 754 N N . VAL A 1 93 ? -8.288 -9.564 17.443 1.00 94.50 93 VAL A N 1
ATOM 755 C CA . VAL A 1 93 ? -7.109 -8.682 17.492 1.00 94.50 93 VAL A CA 1
ATOM 756 C C . VAL A 1 93 ? -5.997 -9.118 16.526 1.00 94.50 93 VAL A C 1
ATOM 758 O O . VAL A 1 93 ? -5.468 -8.252 15.817 1.00 94.50 93 VAL A O 1
ATOM 761 N N . PRO A 1 94 ? -5.651 -10.418 16.399 1.00 94.56 94 PRO A N 1
ATOM 762 C CA . PRO A 1 94 ? -4.707 -10.863 15.376 1.00 94.56 94 PRO A CA 1
ATOM 763 C C . PRO A 1 94 ? -5.187 -10.564 13.950 1.00 94.56 94 PRO A C 1
ATOM 765 O O . PRO A 1 94 ? -4.383 -10.185 13.100 1.00 94.56 94 PRO A O 1
ATOM 768 N N . THR A 1 95 ? -6.491 -10.683 13.680 1.00 95.38 95 THR A N 1
ATOM 769 C CA . THR A 1 95 ? -7.078 -10.399 12.361 1.00 95.38 95 THR A CA 1
ATOM 770 C C . THR A 1 95 ? -6.992 -8.912 12.029 1.00 95.38 95 THR A C 1
ATOM 772 O O . THR A 1 95 ? -6.554 -8.559 10.934 1.00 95.38 95 THR A O 1
ATOM 775 N N . ILE A 1 96 ? -7.354 -8.039 12.972 1.00 95.56 96 ILE A N 1
ATOM 776 C CA . ILE A 1 96 ? -7.247 -6.580 12.824 1.00 95.56 96 ILE A CA 1
ATOM 777 C C . ILE A 1 96 ? -5.781 -6.175 12.618 1.00 95.56 96 ILE A C 1
ATOM 779 O O . ILE A 1 96 ? -5.462 -5.474 11.656 1.00 95.56 96 ILE A O 1
ATOM 783 N N . SER A 1 97 ? -4.872 -6.677 13.458 1.00 95.06 97 SER A N 1
ATOM 784 C CA . SER A 1 97 ? -3.434 -6.405 13.336 1.00 95.06 97 SER A CA 1
ATOM 785 C C . SER A 1 97 ? -2.883 -6.854 11.980 1.00 95.06 97 SER A C 1
ATOM 787 O O . SER A 1 97 ? -2.145 -6.109 11.336 1.00 95.06 97 SER A O 1
ATOM 789 N N . ASN A 1 98 ? -3.305 -8.025 11.488 1.00 95.12 98 ASN A N 1
ATOM 790 C CA . ASN A 1 98 ? -2.901 -8.552 10.184 1.00 95.12 98 ASN A CA 1
ATOM 791 C C . ASN A 1 98 ? -3.331 -7.649 9.013 1.00 95.12 98 ASN A C 1
ATOM 793 O O . ASN A 1 98 ? -2.601 -7.543 8.024 1.00 95.12 98 ASN A O 1
ATOM 797 N N . VAL A 1 99 ? -4.479 -6.963 9.107 1.00 93.88 99 VAL A N 1
ATOM 798 C CA . VAL A 1 99 ? -4.887 -5.965 8.101 1.00 93.88 99 VAL A CA 1
ATOM 799 C C . VAL A 1 99 ? -3.858 -4.837 8.041 1.00 93.88 99 VAL A C 1
ATOM 801 O O . VAL A 1 99 ? -3.352 -4.522 6.965 1.00 93.88 99 VAL A O 1
ATOM 804 N N . TYR A 1 100 ? -3.492 -4.263 9.186 1.00 94.31 100 TYR A N 1
ATOM 805 C CA . TYR A 1 100 ? -2.527 -3.160 9.257 1.00 94.31 100 TYR A CA 1
ATOM 806 C C . TYR A 1 100 ? -1.133 -3.573 8.809 1.00 94.31 100 TYR A C 1
ATOM 808 O O . TYR A 1 100 ? -0.505 -2.886 8.000 1.00 94.31 100 TYR A O 1
ATOM 816 N N . GLU A 1 101 ? -0.680 -4.733 9.277 1.00 94.00 101 GLU A N 1
ATOM 817 C CA . GLU A 1 101 ? 0.613 -5.292 8.912 1.00 94.00 101 GLU A CA 1
ATOM 818 C C . GLU A 1 101 ? 0.701 -5.557 7.404 1.00 94.00 101 GLU A C 1
ATOM 820 O O . GLU A 1 101 ? 1.745 -5.309 6.803 1.00 94.00 101 GLU A O 1
ATOM 825 N N . THR A 1 102 ? -0.402 -5.950 6.755 1.00 93.25 102 THR A N 1
ATOM 826 C CA . THR A 1 102 ? -0.446 -6.121 5.295 1.00 93.25 102 THR A CA 1
ATOM 827 C C . THR A 1 102 ? -0.148 -4.811 4.567 1.00 93.25 102 THR A C 1
ATOM 829 O O . THR A 1 102 ? 0.724 -4.778 3.696 1.00 93.25 102 THR A O 1
ATOM 832 N N . PHE A 1 103 ? -0.803 -3.705 4.933 1.00 90.12 103 PHE A N 1
ATOM 833 C CA . PHE A 1 103 ? -0.535 -2.410 4.297 1.00 90.12 103 PHE A CA 1
ATOM 834 C C . PHE A 1 103 ? 0.863 -1.880 4.624 1.00 90.12 103 PHE A C 1
ATOM 836 O O . PHE A 1 103 ? 1.532 -1.372 3.719 1.00 90.12 103 PHE A O 1
ATOM 843 N N . ALA A 1 104 ? 1.329 -2.041 5.866 1.00 92.12 104 ALA A N 1
ATOM 844 C CA . ALA A 1 104 ? 2.674 -1.649 6.282 1.00 92.12 104 ALA A CA 1
ATOM 845 C C . ALA A 1 104 ? 3.770 -2.457 5.562 1.00 92.12 104 ALA A C 1
ATOM 847 O O . ALA A 1 104 ? 4.836 -1.928 5.252 1.00 92.12 104 ALA A O 1
ATOM 848 N N . ARG A 1 105 ? 3.495 -3.723 5.228 1.00 92.88 105 ARG A N 1
ATOM 849 C CA . ARG A 1 105 ? 4.412 -4.603 4.497 1.00 92.88 105 ARG A CA 1
ATOM 850 C C . ARG A 1 105 ? 4.450 -4.295 3.006 1.00 92.88 105 ARG A C 1
ATOM 852 O O . ARG A 1 105 ? 5.533 -4.187 2.435 1.00 92.88 105 ARG A O 1
ATOM 859 N N . VAL A 1 106 ? 3.282 -4.136 2.386 1.00 93.44 106 VAL A N 1
ATOM 860 C CA . VAL A 1 106 ? 3.121 -4.030 0.927 1.00 93.44 106 VAL A CA 1
ATOM 861 C C . VAL A 1 106 ? 3.418 -2.619 0.408 1.00 93.44 106 VAL A C 1
ATOM 863 O O . VAL A 1 106 ? 4.053 -2.460 -0.638 1.00 93.44 106 VAL A O 1
ATOM 866 N N . SER A 1 107 ? 2.959 -1.584 1.117 1.00 93.44 107 SER A N 1
ATOM 867 C CA . SER A 1 107 ? 2.990 -0.200 0.623 1.00 93.44 107 SER A CA 1
ATOM 868 C C . SER A 1 107 ? 4.404 0.329 0.359 1.00 93.44 107 SER A C 1
ATOM 870 O O . SER A 1 107 ? 4.627 0.839 -0.743 1.00 93.44 107 SER A O 1
ATOM 872 N N . PRO A 1 108 ? 5.383 0.177 1.277 1.00 95.62 108 PRO A N 1
ATOM 873 C CA . PRO A 1 108 ? 6.734 0.685 1.051 1.00 95.62 108 PRO A CA 1
ATOM 874 C C . PRO A 1 108 ? 7.394 0.020 -0.156 1.00 95.62 108 PRO A C 1
ATOM 876 O O . PRO A 1 108 ? 7.997 0.683 -0.995 1.00 95.62 108 PRO A O 1
ATOM 879 N N . VAL A 1 109 ? 7.234 -1.299 -0.283 1.00 96.56 109 VAL A N 1
ATOM 880 C CA . VAL A 1 109 ? 7.843 -2.088 -1.361 1.00 96.56 109 VAL A CA 1
ATOM 881 C C . VAL A 1 109 ? 7.302 -1.626 -2.718 1.00 96.56 109 VAL A C 1
ATOM 883 O O . VAL A 1 109 ? 8.076 -1.385 -3.644 1.00 96.56 109 VAL A O 1
ATOM 886 N N . ASN A 1 110 ? 5.991 -1.378 -2.819 1.00 95.62 110 ASN A N 1
ATOM 887 C CA . ASN A 1 110 ? 5.384 -0.809 -4.026 1.00 95.62 110 ASN A CA 1
ATOM 888 C C . ASN A 1 110 ? 5.876 0.602 -4.353 1.00 95.62 110 ASN A C 1
ATOM 890 O O . ASN A 1 110 ? 6.011 0.928 -5.531 1.00 95.62 110 ASN A O 1
ATOM 894 N N . LEU A 1 111 ? 6.135 1.444 -3.349 1.00 96.38 111 LEU A N 1
ATOM 895 C CA . LEU A 1 111 ? 6.670 2.790 -3.568 1.00 96.38 111 LEU A CA 1
ATOM 896 C C . LEU A 1 111 ? 8.092 2.734 -4.144 1.00 96.38 111 LEU A C 1
ATOM 898 O O . LEU A 1 111 ? 8.375 3.438 -5.113 1.00 96.38 111 LEU A O 1
ATOM 902 N N . VAL A 1 112 ? 8.954 1.843 -3.641 1.00 97.19 112 VAL A N 1
ATOM 903 C CA . VAL A 1 112 ? 10.295 1.631 -4.220 1.00 97.19 112 VAL A CA 1
ATOM 904 C C . VAL A 1 112 ? 10.205 1.080 -5.645 1.00 97.19 112 VAL A C 1
ATOM 906 O O . VAL A 1 112 ? 10.887 1.580 -6.540 1.00 97.19 112 VAL A O 1
ATOM 909 N N . VAL A 1 113 ? 9.342 0.085 -5.889 1.00 96.69 113 VAL A N 1
ATOM 910 C CA . VAL A 1 113 ? 9.094 -0.460 -7.239 1.00 96.69 113 VAL A CA 1
ATOM 911 C C . VAL A 1 113 ? 8.615 0.637 -8.192 1.00 96.69 113 VAL A C 1
ATOM 913 O O . VAL A 1 113 ? 9.105 0.729 -9.316 1.00 96.69 113 VAL A O 1
ATOM 916 N N . SER A 1 114 ? 7.712 1.505 -7.735 1.00 96.00 114 SER A N 1
ATOM 917 C CA . SER A 1 114 ? 7.207 2.641 -8.511 1.00 96.00 114 SER A CA 1
ATOM 918 C C . SER A 1 114 ? 8.316 3.633 -8.860 1.00 96.00 114 SER A C 1
ATOM 920 O O . SER A 1 114 ? 8.399 4.071 -10.006 1.00 96.00 114 SER A O 1
ATOM 922 N N . GLY A 1 115 ? 9.198 3.949 -7.907 1.00 95.75 115 GLY A N 1
ATOM 923 C CA . GLY A 1 115 ? 10.364 4.802 -8.149 1.00 95.75 115 GLY A CA 1
ATOM 924 C C . GLY A 1 115 ? 11.344 4.180 -9.141 1.00 95.75 115 GLY A C 1
ATOM 925 O O . GLY A 1 115 ? 11.854 4.866 -10.027 1.00 95.75 115 GLY A O 1
ATOM 926 N N . CYS A 1 116 ? 11.559 2.864 -9.055 1.00 95.06 116 CYS A N 1
ATOM 927 C CA . CYS A 1 116 ? 12.377 2.133 -10.019 1.00 95.06 116 CYS A CA 1
ATOM 928 C C . CYS A 1 116 ? 11.771 2.204 -11.423 1.00 95.06 116 CYS A C 1
ATOM 930 O O . CYS A 1 116 ? 12.469 2.531 -12.380 1.00 95.06 116 CYS A O 1
ATOM 932 N N . LEU A 1 117 ? 10.469 1.935 -11.540 1.00 94.56 117 LEU A N 1
ATOM 933 C CA . LEU A 1 117 ? 9.758 1.950 -12.811 1.00 94.56 117 LEU A CA 1
ATOM 934 C C . LEU A 1 117 ? 9.737 3.349 -13.435 1.00 94.56 117 LEU A C 1
ATOM 936 O O . LEU A 1 117 ? 10.020 3.478 -14.621 1.00 94.56 117 LEU A O 1
ATOM 940 N N . GLN A 1 118 ? 9.475 4.398 -12.647 1.00 94.88 118 GLN A N 1
ATOM 941 C CA . GLN A 1 118 ? 9.531 5.780 -13.129 1.00 94.88 118 GLN A CA 1
ATOM 942 C C . GLN A 1 118 ? 10.899 6.095 -13.740 1.00 94.88 118 GLN A C 1
ATOM 944 O O . GLN A 1 118 ? 10.966 6.601 -14.858 1.00 94.88 118 GLN A O 1
ATOM 949 N N . ARG A 1 119 ? 11.987 5.768 -13.036 1.00 92.31 119 ARG A N 1
ATOM 950 C CA . ARG A 1 119 ? 13.348 6.025 -13.521 1.00 92.31 119 ARG A CA 1
ATOM 951 C C . ARG A 1 119 ? 13.662 5.245 -14.786 1.00 92.31 119 ARG A C 1
ATOM 953 O O . ARG A 1 119 ? 14.143 5.832 -15.742 1.00 92.31 119 ARG A O 1
ATOM 960 N N . LEU A 1 120 ? 13.335 3.954 -14.826 1.00 91.12 120 LEU A N 1
ATOM 961 C CA . LEU A 1 120 ? 13.559 3.130 -16.015 1.00 91.12 120 LEU A CA 1
ATOM 962 C C . LEU A 1 120 ? 12.794 3.660 -17.241 1.00 91.12 120 LEU A C 1
ATOM 964 O O . LEU A 1 120 ? 13.324 3.637 -18.345 1.00 91.12 120 LEU A O 1
ATOM 968 N N . LEU A 1 121 ? 11.571 4.163 -17.052 1.00 91.81 121 LEU A N 1
ATOM 969 C CA . LEU A 1 121 ? 10.742 4.690 -18.140 1.00 91.81 121 LEU A CA 1
ATOM 970 C C . LEU A 1 121 ? 11.158 6.087 -18.625 1.00 91.81 121 LEU A C 1
ATOM 972 O O . LEU A 1 121 ? 10.878 6.425 -19.773 1.00 91.81 121 LEU A O 1
ATOM 976 N N . VAL A 1 122 ? 11.773 6.904 -17.766 1.00 89.69 122 VAL A N 1
ATOM 977 C CA . VAL A 1 122 ? 12.176 8.285 -18.093 1.00 89.69 122 VAL A CA 1
ATOM 978 C C . VAL A 1 122 ? 13.638 8.366 -18.526 1.00 89.69 122 VAL A C 1
ATOM 980 O O . VAL A 1 122 ? 13.957 9.065 -19.482 1.00 89.69 122 VAL A O 1
ATOM 983 N N . GLU A 1 123 ? 14.529 7.676 -17.818 1.00 81.94 123 GLU A N 1
ATOM 984 C CA . GLU A 1 123 ? 15.978 7.761 -18.019 1.00 81.94 123 GLU A CA 1
ATOM 985 C C . GLU A 1 123 ? 16.477 6.732 -19.054 1.00 81.94 123 GLU A C 1
ATOM 987 O O . GLU A 1 123 ? 17.549 6.925 -19.623 1.00 81.94 123 GLU A O 1
ATOM 992 N N . GLY A 1 124 ? 15.699 5.674 -19.334 1.00 66.56 124 GLY A N 1
ATOM 993 C CA . GLY A 1 124 ? 15.979 4.641 -20.342 1.00 66.56 124 GLY A CA 1
ATOM 994 C C . GLY A 1 124 ? 17.154 3.725 -19.979 1.00 66.56 124 GLY A C 1
ATOM 995 O O . GLY A 1 124 ? 16.967 2.541 -19.701 1.00 66.56 124 GLY A O 1
ATOM 996 N N . GLU A 1 125 ? 18.367 4.279 -19.925 1.00 59.56 125 GLU A N 1
ATOM 997 C CA . GLU A 1 125 ? 19.606 3.564 -19.620 1.00 59.56 125 GLU A CA 1
ATOM 998 C C . GLU A 1 125 ? 20.119 3.889 -18.216 1.00 59.56 125 GLU A C 1
ATOM 1000 O O . GLU A 1 125 ? 20.758 4.914 -17.960 1.00 59.56 125 GLU A O 1
ATOM 1005 N N . ILE A 1 126 ? 19.940 2.954 -17.288 1.00 61.31 126 ILE A N 1
ATOM 1006 C CA . ILE A 1 126 ? 20.661 3.012 -16.018 1.00 61.31 126 ILE A CA 1
ATOM 1007 C C . ILE A 1 126 ? 22.034 2.388 -16.246 1.00 61.31 126 ILE A C 1
ATOM 1009 O O . ILE A 1 126 ? 22.168 1.172 -16.405 1.00 61.31 126 ILE A O 1
ATOM 1013 N N . LYS A 1 127 ? 23.071 3.233 -16.258 1.00 57.78 127 LYS A N 1
ATOM 1014 C CA . LYS A 1 127 ? 24.468 2.789 -16.366 1.00 57.78 127 LYS A CA 1
ATOM 1015 C C . LYS A 1 127 ? 24.730 1.673 -15.356 1.00 57.78 127 LYS A C 1
ATOM 1017 O O . LYS A 1 127 ? 24.522 1.870 -14.157 1.00 57.78 12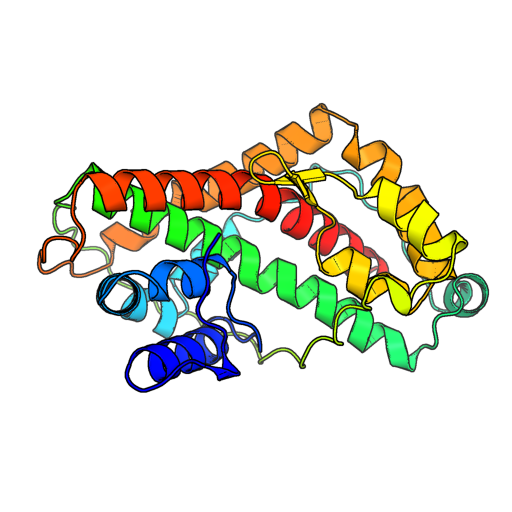7 LYS A O 1
ATOM 1022 N N . ARG A 1 128 ? 25.230 0.528 -15.841 1.00 56.69 128 ARG A N 1
ATOM 1023 C CA . ARG A 1 128 ? 25.708 -0.582 -15.005 1.00 56.69 128 ARG A CA 1
ATOM 1024 C C . ARG A 1 128 ? 26.574 -0.031 -13.874 1.00 56.69 128 ARG A C 1
ATOM 1026 O O . ARG A 1 128 ? 27.581 0.630 -14.125 1.00 56.69 128 ARG A O 1
ATOM 1033 N N . ARG A 1 129 ? 26.200 -0.331 -12.633 1.00 62.03 129 ARG A N 1
ATOM 1034 C CA . ARG A 1 129 ? 27.031 -0.070 -11.457 1.00 62.03 129 ARG A CA 1
ATOM 1035 C C . ARG A 1 129 ? 27.385 -1.397 -10.800 1.00 62.03 129 ARG A C 1
ATOM 1037 O O . ARG A 1 129 ? 26.589 -2.330 -10.778 1.00 62.03 129 ARG A O 1
ATOM 1044 N N . ASN A 1 130 ? 28.612 -1.491 -10.294 1.00 63.38 130 ASN A N 1
ATOM 1045 C CA . ASN A 1 130 ? 29.179 -2.708 -9.700 1.00 63.38 130 ASN A CA 1
ATOM 1046 C C . ASN A 1 130 ? 28.672 -2.947 -8.264 1.00 63.38 130 ASN A C 1
ATOM 1048 O O . ASN A 1 130 ? 29.433 -3.356 -7.387 1.00 63.38 130 ASN A O 1
ATOM 1052 N N . GLY A 1 131 ? 27.398 -2.651 -7.996 1.00 72.19 131 GLY A N 1
ATOM 1053 C CA . GLY A 1 131 ? 26.793 -2.888 -6.695 1.00 72.19 131 GLY A CA 1
ATOM 1054 C C . GLY A 1 131 ? 26.672 -4.386 -6.412 1.00 72.19 131 GLY A C 1
ATOM 1055 O O . GLY A 1 131 ? 26.257 -5.163 -7.272 1.00 72.19 131 GLY A O 1
ATOM 1056 N N . LYS A 1 132 ? 27.029 -4.813 -5.197 1.00 83.88 132 LYS A N 1
ATOM 1057 C CA . LYS A 1 132 ? 26.824 -6.197 -4.756 1.00 83.88 132 LYS A CA 1
ATOM 1058 C C . LYS A 1 132 ? 25.430 -6.330 -4.157 1.00 83.88 132 LYS A C 1
ATOM 1060 O O . LYS A 1 132 ? 25.167 -5.779 -3.089 1.00 83.88 132 LYS A O 1
ATOM 1065 N N . LEU A 1 133 ? 24.570 -7.101 -4.817 1.00 90.00 133 LEU A N 1
ATOM 1066 C CA . LEU A 1 133 ? 23.265 -7.464 -4.279 1.00 90.00 133 LEU A CA 1
ATOM 1067 C C . LEU A 1 133 ? 23.446 -8.275 -2.985 1.00 90.00 133 LEU A C 1
ATOM 1069 O O . LEU A 1 133 ? 24.135 -9.300 -2.970 1.00 90.00 133 LEU A O 1
ATOM 1073 N N . ARG A 1 134 ? 22.875 -7.772 -1.888 1.00 93.19 134 ARG A N 1
ATOM 1074 C CA . ARG A 1 134 ? 22.884 -8.430 -0.575 1.00 93.19 134 ARG A CA 1
ATOM 1075 C C . ARG A 1 134 ? 21.598 -9.225 -0.386 1.00 93.19 134 ARG A C 1
ATOM 1077 O O . ARG A 1 134 ? 20.551 -8.826 -0.885 1.00 93.19 134 ARG A O 1
ATOM 1084 N N . ARG A 1 135 ? 21.686 -10.314 0.379 1.00 96.31 135 ARG A N 1
ATOM 1085 C CA . ARG A 1 135 ? 20.536 -11.132 0.759 1.00 96.31 135 ARG A CA 1
ATOM 1086 C C . ARG A 1 135 ? 20.062 -10.773 2.162 1.00 96.31 135 ARG A C 1
ATOM 1088 O O . ARG A 1 135 ? 20.873 -10.700 3.080 1.00 96.31 135 ARG A O 1
ATOM 1095 N N . TYR A 1 136 ? 18.755 -10.635 2.302 1.00 97.00 136 TYR A N 1
ATOM 1096 C CA . TYR A 1 136 ? 18.026 -10.445 3.545 1.00 97.00 136 TYR A CA 1
ATOM 1097 C C . TYR A 1 136 ? 16.927 -11.507 3.632 1.00 97.00 136 TYR A C 1
ATOM 1099 O O . TYR A 1 136 ? 16.359 -11.906 2.614 1.00 97.00 136 TYR A O 1
ATOM 1107 N N . ALA A 1 137 ? 16.660 -12.006 4.838 1.00 95.31 137 ALA A N 1
ATOM 1108 C CA . ALA A 1 137 ? 15.580 -12.961 5.051 1.00 95.31 137 ALA A CA 1
ATOM 1109 C C . ALA A 1 137 ? 14.224 -12.258 4.916 1.00 95.31 137 ALA A C 1
ATOM 1111 O O . ALA A 1 137 ? 14.046 -11.147 5.419 1.00 95.31 137 ALA A O 1
ATOM 1112 N N . LEU A 1 138 ? 13.276 -12.914 4.250 1.00 93.94 138 LEU A N 1
ATOM 1113 C CA . LEU A 1 138 ? 11.887 -12.470 4.235 1.00 93.94 138 LEU A CA 1
ATOM 1114 C C . LEU A 1 138 ? 11.200 -12.887 5.546 1.00 93.94 138 LEU A C 1
ATOM 1116 O O . LEU A 1 138 ? 11.532 -13.946 6.087 1.00 93.94 138 LEU A O 1
ATOM 1120 N N . PRO A 1 139 ? 10.261 -12.079 6.067 1.00 93.62 139 PRO A N 1
ATOM 1121 C CA . PRO A 1 139 ? 9.460 -12.462 7.223 1.00 93.62 139 PRO A CA 1
ATOM 1122 C C . PRO A 1 139 ? 8.490 -13.601 6.870 1.00 93.62 139 PRO A C 1
ATOM 1124 O O . PRO A 1 139 ? 8.311 -13.958 5.704 1.00 93.62 139 PRO A O 1
ATOM 1127 N N . SER A 1 140 ? 7.828 -14.160 7.885 1.00 93.44 140 SER A N 1
ATOM 1128 C CA . SER A 1 140 ? 6.734 -15.110 7.675 1.00 93.44 140 SER A CA 1
ATOM 1129 C C . SER A 1 140 ? 5.587 -14.467 6.895 1.00 93.44 140 SER A C 1
ATOM 1131 O O . SER A 1 140 ? 5.288 -13.284 7.067 1.00 93.44 140 SER A O 1
ATOM 1133 N N . SER A 1 141 ? 4.923 -15.267 6.061 1.00 93.88 141 SER A N 1
ATOM 1134 C CA . SER A 1 141 ? 3.759 -14.809 5.304 1.00 93.88 141 SER A CA 1
ATOM 1135 C C . SER A 1 141 ? 2.604 -14.418 6.219 1.00 93.88 141 SER A C 1
ATOM 1137 O O . SER A 1 141 ? 2.301 -15.116 7.185 1.00 93.88 141 SER A O 1
ATOM 1139 N N . LEU A 1 142 ? 1.954 -13.309 5.877 1.00 95.19 142 LEU A N 1
ATOM 1140 C CA . LEU A 1 142 ? 0.736 -12.848 6.532 1.00 95.19 142 LEU A CA 1
ATOM 1141 C C . LEU A 1 142 ? -0.465 -13.737 6.209 1.00 95.19 142 LEU A C 1
ATOM 1143 O O . LEU A 1 142 ? -0.523 -14.399 5.169 1.00 95.19 142 LEU A O 1
ATOM 1147 N N . SER A 1 143 ? -1.457 -13.694 7.094 1.00 93.94 143 SER A N 1
ATOM 1148 C CA . SER A 1 143 ? -2.750 -14.338 6.875 1.00 93.94 143 SER A CA 1
ATOM 1149 C C . SER A 1 143 ? -3.569 -13.567 5.841 1.00 93.94 143 SER A C 1
ATOM 1151 O O . SER A 1 143 ? -3.369 -12.370 5.618 1.00 93.94 143 SER A O 1
ATOM 1153 N N . LYS A 1 144 ? -4.536 -14.237 5.203 1.00 92.06 144 LYS A N 1
ATOM 1154 C CA . LYS A 1 144 ? -5.466 -13.566 4.283 1.00 92.06 144 LYS A CA 1
ATOM 1155 C C . LYS A 1 144 ? -6.267 -12.499 5.028 1.00 92.06 144 LYS A C 1
ATOM 1157 O O . LYS A 1 144 ? -6.805 -12.767 6.098 1.00 92.06 144 LYS A O 1
ATOM 1162 N N . MET A 1 145 ? -6.359 -11.303 4.447 1.00 90.56 145 MET A N 1
ATOM 1163 C CA . MET A 1 145 ? -7.222 -10.252 4.985 1.00 90.56 145 MET A CA 1
ATOM 1164 C C . MET A 1 145 ? -8.702 -10.622 4.801 1.00 90.56 145 MET A C 1
ATOM 1166 O O . MET A 1 145 ? -9.054 -11.242 3.789 1.00 90.56 145 MET A O 1
ATOM 1170 N N . PRO A 1 146 ? -9.588 -10.207 5.723 1.00 92.50 146 PRO A N 1
ATOM 1171 C CA . PRO A 1 146 ? -11.024 -10.275 5.496 1.00 92.50 146 PRO A CA 1
ATOM 1172 C C . PRO A 1 146 ? -11.421 -9.492 4.240 1.00 92.50 146 PRO A C 1
ATOM 1174 O O . PRO A 1 146 ? -10.808 -8.479 3.899 1.00 92.50 146 PRO A O 1
ATOM 1177 N N . GLN A 1 147 ? -12.487 -9.929 3.572 1.00 89.56 147 GLN A N 1
ATOM 1178 C CA . GLN A 1 147 ? -13.045 -9.188 2.441 1.00 89.56 147 GLN A CA 1
ATOM 1179 C C . GLN A 1 147 ? -13.572 -7.820 2.899 1.00 89.56 147 GLN A C 1
ATOM 1181 O O . GLN A 1 147 ? -14.132 -7.696 3.995 1.00 89.56 147 GLN A O 1
ATOM 1186 N N . MET A 1 148 ? -13.431 -6.802 2.050 1.00 90.25 148 MET A N 1
ATOM 1187 C CA . MET A 1 148 ? -14.070 -5.503 2.274 1.00 90.25 148 MET A CA 1
ATOM 1188 C C . MET A 1 148 ? -15.591 -5.669 2.264 1.00 90.25 148 MET A C 1
ATOM 1190 O O . MET A 1 148 ? -16.117 -6.353 1.390 1.00 90.25 148 MET A O 1
ATOM 1194 N N . LEU A 1 149 ? -16.295 -5.008 3.184 1.00 88.75 149 LEU A N 1
ATOM 1195 C CA . LEU A 1 149 ? -17.756 -4.940 3.115 1.00 88.75 149 LEU A CA 1
ATOM 1196 C C . LEU A 1 149 ? -18.181 -4.103 1.901 1.00 88.75 149 LEU A C 1
ATOM 1198 O O . LEU A 1 149 ? -17.633 -3.019 1.651 1.00 88.75 149 LEU A O 1
ATOM 1202 N N . SER A 1 150 ? -19.142 -4.606 1.130 1.00 87.25 150 SER A N 1
ATOM 1203 C CA . SER A 1 150 ? -19.827 -3.865 0.071 1.00 87.25 150 SER A CA 1
ATOM 1204 C C . SER A 1 150 ? -20.662 -2.727 0.659 1.00 87.25 150 SER A C 1
ATOM 1206 O O . SER A 1 150 ? -20.950 -2.692 1.854 1.00 87.25 150 SER A O 1
ATOM 1208 N N . TRP A 1 151 ? -21.037 -1.756 -0.175 1.00 87.00 151 TRP A N 1
ATOM 1209 C CA . TRP A 1 151 ? -21.802 -0.604 0.305 1.00 87.00 151 TRP A CA 1
ATOM 1210 C C . TRP A 1 151 ? -23.169 -1.009 0.864 1.00 87.00 151 TRP A C 1
ATOM 1212 O O . TRP A 1 151 ? -23.598 -0.461 1.878 1.00 87.00 151 TRP A O 1
ATOM 1222 N N . ASP A 1 152 ? -23.799 -2.020 0.267 1.00 89.69 152 ASP A N 1
ATOM 1223 C CA . ASP A 1 152 ? -25.114 -2.524 0.665 1.00 89.69 152 ASP A CA 1
ATOM 1224 C C . ASP A 1 152 ? -25.093 -3.283 1.996 1.00 89.69 152 ASP A C 1
ATOM 1226 O O . ASP A 1 152 ? -26.067 -3.219 2.741 1.00 89.69 152 ASP A O 1
ATOM 1230 N N . GLU A 1 153 ? -23.966 -3.906 2.349 1.00 91.06 153 GLU A N 1
ATOM 1231 C CA . GLU A 1 153 ? -23.772 -4.573 3.646 1.00 91.06 153 GLU A CA 1
ATOM 1232 C C . GLU A 1 153 ? -23.622 -3.588 4.818 1.00 91.06 153 GLU A C 1
ATOM 1234 O O . GLU A 1 153 ? -23.708 -3.988 5.978 1.00 91.06 153 GLU A O 1
ATOM 1239 N N . LEU A 1 154 ? -23.383 -2.300 4.549 1.00 93.12 154 LEU A N 1
ATOM 1240 C CA . LEU A 1 154 ? -23.116 -1.306 5.588 1.00 93.12 154 LEU A CA 1
ATOM 1241 C C . LEU A 1 154 ? -24.392 -0.602 6.044 1.00 93.12 154 LEU A C 1
ATOM 1243 O O . LEU A 1 154 ? -25.119 -0.022 5.234 1.00 93.12 154 LEU A O 1
ATOM 1247 N N . GLY A 1 155 ? -24.590 -0.539 7.358 1.00 93.06 155 GLY A N 1
ATOM 1248 C CA . GLY A 1 155 ? -25.607 0.292 7.989 1.00 93.06 155 GLY A CA 1
ATOM 1249 C C . GLY A 1 155 ? -25.312 1.792 7.865 1.00 93.06 155 GLY A C 1
ATOM 1250 O O . GLY A 1 155 ? -24.191 2.226 7.588 1.00 93.06 155 GLY A O 1
ATOM 1251 N N . SER A 1 156 ? -26.327 2.620 8.120 1.00 92.94 156 SER A N 1
ATOM 1252 C CA . SER A 1 156 ? -26.235 4.086 8.006 1.00 92.94 156 SER A CA 1
ATOM 1253 C C . SER A 1 156 ? -25.133 4.695 8.883 1.00 92.94 156 SER A C 1
ATOM 1255 O O . SER A 1 156 ? -24.417 5.590 8.431 1.00 92.94 156 SER A O 1
ATOM 1257 N N . LYS A 1 157 ? -24.953 4.181 10.109 1.00 92.06 157 LYS A N 1
ATOM 1258 C CA . LYS A 1 157 ? -23.903 4.622 11.042 1.00 92.06 157 LYS A CA 1
ATOM 1259 C C . LYS A 1 157 ? -22.504 4.348 10.480 1.00 92.06 157 LYS A C 1
ATOM 1261 O O . LYS A 1 157 ? -21.716 5.282 10.366 1.00 92.06 157 LYS A O 1
ATOM 1266 N N . GLN A 1 158 ? -22.230 3.113 10.044 1.00 95.00 158 GLN A N 1
ATOM 1267 C CA . GLN A 1 158 ? -20.943 2.733 9.440 1.00 95.00 158 GLN A CA 1
ATOM 1268 C C . GLN A 1 158 ? -20.639 3.580 8.204 1.00 95.00 158 GLN A C 1
ATOM 1270 O O . GLN A 1 158 ? -19.549 4.131 8.101 1.00 95.00 158 GLN A O 1
ATOM 1275 N N . ARG A 1 159 ? -21.614 3.756 7.296 1.00 95.38 159 ARG A N 1
ATOM 1276 C CA . ARG A 1 159 ? -21.440 4.608 6.108 1.00 95.38 159 ARG A CA 1
ATOM 1277 C C . ARG A 1 159 ? -21.069 6.037 6.494 1.00 95.38 159 ARG A C 1
ATOM 1279 O O . ARG A 1 159 ? -20.163 6.595 5.891 1.00 95.38 159 ARG A O 1
ATOM 1286 N N . ARG A 1 160 ? -21.732 6.618 7.503 1.00 95.19 160 ARG A N 1
ATOM 1287 C CA . ARG A 1 160 ? -21.438 7.974 7.995 1.00 95.19 160 ARG A CA 1
ATOM 1288 C C . ARG A 1 160 ? -20.015 8.090 8.538 1.00 95.19 160 ARG A C 1
ATOM 1290 O O . ARG A 1 160 ? -19.344 9.061 8.214 1.00 95.19 160 ARG A O 1
ATOM 1297 N N . ILE A 1 161 ? -19.570 7.122 9.338 1.00 96.25 161 ILE A N 1
ATOM 1298 C CA . ILE A 1 161 ? -18.212 7.107 9.901 1.00 96.25 161 ILE A CA 1
ATOM 1299 C C . ILE A 1 161 ? -17.177 6.930 8.790 1.00 96.25 161 ILE A C 1
ATOM 1301 O O . ILE A 1 161 ? -16.184 7.646 8.759 1.00 96.25 161 ILE A O 1
ATOM 1305 N N . LEU A 1 162 ? -17.435 6.038 7.830 1.00 95.44 162 LEU A N 1
ATOM 1306 C CA . LEU A 1 162 ? -16.526 5.796 6.712 1.00 95.44 162 LEU A CA 1
ATOM 1307 C C . LEU A 1 162 ? -16.275 7.042 5.855 1.00 95.44 162 LEU A C 1
ATOM 1309 O O . LEU A 1 162 ? -15.190 7.160 5.292 1.00 95.44 162 LEU A O 1
ATOM 1313 N N . ARG A 1 163 ? -17.219 7.995 5.815 1.00 94.44 163 ARG A N 1
ATOM 1314 C CA . ARG A 1 163 ? -17.016 9.279 5.127 1.00 94.44 163 ARG A CA 1
ATOM 1315 C C . ARG A 1 163 ? -15.887 10.127 5.713 1.00 94.44 163 ARG A C 1
ATOM 1317 O O . ARG A 1 163 ? -15.332 10.951 5.006 1.00 94.44 163 ARG A O 1
ATOM 1324 N N . ILE A 1 164 ? -15.508 9.919 6.977 1.00 94.25 164 ILE A N 1
ATOM 1325 C CA . ILE A 1 164 ? -14.358 10.609 7.596 1.00 94.25 164 ILE A CA 1
ATOM 1326 C C . ILE A 1 164 ? -13.050 10.243 6.882 1.00 94.25 164 ILE A C 1
ATOM 1328 O O . ILE A 1 164 ? -12.115 11.035 6.853 1.00 94.25 164 ILE A O 1
ATOM 1332 N N . PHE A 1 165 ? -13.000 9.053 6.281 1.00 92.75 165 PHE A N 1
ATOM 1333 C CA . PHE A 1 165 ? -11.844 8.550 5.550 1.00 92.75 165 PHE A CA 1
ATOM 1334 C C . PHE A 1 165 ? -11.959 8.747 4.035 1.00 92.75 165 PHE A C 1
ATOM 1336 O O . PHE A 1 165 ? -11.152 8.182 3.292 1.00 92.75 165 PHE A O 1
ATOM 1343 N N . GLU A 1 166 ? -12.969 9.486 3.565 1.00 90.88 166 GLU A N 1
ATOM 1344 C CA . GLU A 1 166 ? -13.069 9.846 2.155 1.00 90.88 166 GLU A CA 1
ATOM 1345 C C . GLU A 1 166 ? -11.847 10.664 1.746 1.00 90.88 166 GLU A C 1
ATOM 1347 O O . GLU A 1 166 ? -11.413 11.600 2.415 1.00 90.88 166 GLU A O 1
ATOM 1352 N N . THR A 1 167 ? -11.283 10.282 0.614 1.00 84.31 167 THR A N 1
ATOM 1353 C CA . THR A 1 167 ? -10.212 10.997 -0.058 1.00 84.31 167 THR A CA 1
ATOM 1354 C C . THR A 1 167 ? -10.517 11.038 -1.549 1.00 84.31 167 THR A C 1
ATOM 1356 O O . THR A 1 167 ? -11.479 10.425 -2.013 1.00 84.31 167 THR A O 1
ATOM 1359 N N . GLU A 1 168 ? -9.713 11.766 -2.308 1.00 80.94 168 GLU A N 1
ATOM 1360 C CA . GLU A 1 168 ? -9.842 11.832 -3.756 1.00 80.94 168 GLU A CA 1
ATOM 1361 C C . GLU A 1 168 ? -8.752 10.981 -4.407 1.00 80.94 168 GLU A C 1
ATOM 1363 O O . GLU A 1 168 ? -7.567 11.096 -4.089 1.00 80.94 168 GLU A O 1
ATOM 1368 N N . LEU A 1 169 ? -9.153 10.115 -5.332 1.00 72.62 169 LEU A N 1
ATOM 1369 C CA . LEU A 1 169 ? -8.254 9.294 -6.126 1.00 72.62 169 LEU A CA 1
ATOM 1370 C C . LEU A 1 169 ? -8.612 9.487 -7.599 1.00 72.62 169 LEU A C 1
ATOM 1372 O O . LEU A 1 169 ? -9.642 9.009 -8.061 1.00 72.62 169 LEU A O 1
ATOM 1376 N N . ALA A 1 170 ? -7.733 10.164 -8.344 1.00 69.25 170 ALA A N 1
ATOM 1377 C CA . ALA A 1 170 ? -7.922 10.448 -9.770 1.00 69.25 170 ALA A CA 1
ATOM 1378 C C . ALA A 1 170 ? -9.242 11.185 -10.105 1.00 69.25 170 ALA A C 1
ATOM 1380 O O . ALA A 1 170 ? -9.838 10.919 -11.146 1.00 69.25 170 ALA A O 1
ATOM 1381 N N . GLY A 1 171 ? -9.672 12.120 -9.248 1.00 73.00 171 GLY A N 1
ATOM 1382 C CA . GLY A 1 171 ? -10.901 12.902 -9.435 1.00 73.00 171 GLY A CA 1
ATOM 1383 C C . GLY A 1 171 ? -12.158 12.287 -8.815 1.00 73.00 171 GLY A C 1
ATOM 1384 O O . GLY A 1 171 ? -13.183 12.961 -8.748 1.00 73.00 171 GLY A O 1
ATOM 1385 N N . ASP A 1 172 ? -12.085 11.040 -8.340 1.00 76.62 172 ASP A N 1
ATOM 1386 C CA . ASP A 1 172 ? -13.220 10.326 -7.757 1.00 76.62 172 ASP A CA 1
ATOM 1387 C C . ASP A 1 172 ? -13.095 10.207 -6.234 1.00 76.62 172 ASP A C 1
ATOM 1389 O O . ASP A 1 172 ? -12.007 9.991 -5.690 1.00 76.62 172 ASP A O 1
ATOM 1393 N N . VAL A 1 173 ? -14.236 10.280 -5.540 1.00 84.81 173 VAL A N 1
ATOM 1394 C CA . VAL A 1 173 ? -14.315 9.998 -4.100 1.00 84.81 173 VAL A CA 1
ATOM 1395 C C . VAL A 1 173 ? -13.980 8.527 -3.853 1.00 84.81 173 VAL A C 1
ATOM 1397 O O . VAL A 1 173 ? -14.578 7.619 -4.433 1.00 84.81 173 VAL A O 1
ATOM 1400 N N . PHE A 1 174 ? -13.035 8.289 -2.952 1.00 83.44 174 PHE A N 1
ATOM 1401 C CA . PHE A 1 174 ? -12.487 6.980 -2.641 1.00 83.44 174 PHE A CA 1
ATOM 1402 C C . PHE A 1 174 ? -12.352 6.795 -1.129 1.00 83.44 174 PHE A C 1
ATOM 1404 O O . PHE A 1 174 ? -11.956 7.708 -0.412 1.00 83.44 174 PHE A O 1
ATOM 1411 N N . ILE A 1 175 ? -12.639 5.586 -0.640 1.00 88.75 175 ILE A N 1
ATOM 1412 C CA . ILE A 1 175 ? -12.416 5.206 0.759 1.00 88.75 175 ILE A CA 1
ATOM 1413 C C . ILE A 1 175 ? -11.387 4.074 0.782 1.00 88.75 175 ILE A C 1
ATOM 1415 O O . ILE A 1 175 ? -11.659 3.003 0.223 1.00 88.75 175 ILE A O 1
ATOM 1419 N N . PRO A 1 176 ? -10.227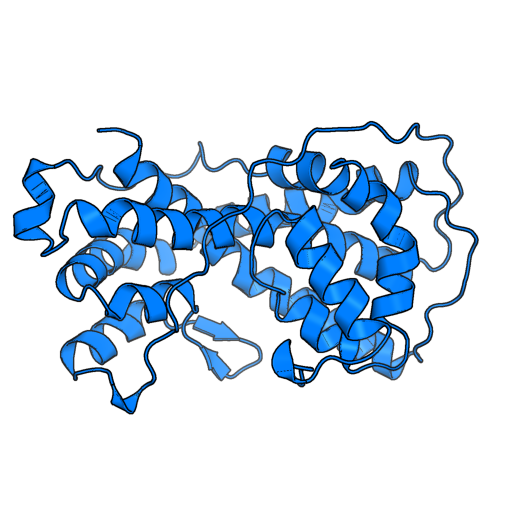 4.270 1.436 1.00 86.75 176 PRO A N 1
ATOM 1420 C CA . PRO A 1 176 ? -9.193 3.251 1.521 1.00 86.75 176 PRO A CA 1
ATOM 1421 C C . PRO A 1 176 ? -9.698 1.916 2.080 1.00 86.75 176 PRO A C 1
ATOM 1423 O O . PRO A 1 176 ? -10.465 1.860 3.045 1.00 86.75 176 PRO A O 1
ATOM 1426 N N . GLY A 1 177 ? -9.228 0.819 1.477 1.00 87.06 177 GLY A N 1
ATOM 1427 C CA . GLY A 1 177 ? -9.709 -0.534 1.773 1.00 87.06 177 GLY A CA 1
ATOM 1428 C C . GLY A 1 177 ? -9.532 -0.954 3.234 1.00 87.06 177 GLY A C 1
ATOM 1429 O O . GLY A 1 177 ? -10.400 -1.640 3.766 1.00 87.06 177 GLY A O 1
ATOM 1430 N N . ILE A 1 178 ? -8.471 -0.477 3.898 1.00 90.44 178 ILE A N 1
ATOM 1431 C CA . ILE A 1 178 ? -8.235 -0.670 5.337 1.00 90.44 178 ILE A CA 1
ATOM 1432 C C . ILE A 1 178 ? -9.484 -0.314 6.158 1.00 90.44 178 ILE A C 1
ATOM 1434 O O . ILE A 1 178 ? -10.000 -1.163 6.877 1.00 90.44 178 ILE A O 1
ATOM 1438 N N . TYR A 1 179 ? -10.063 0.873 5.961 1.00 92.81 179 TYR A N 1
ATOM 1439 C CA . 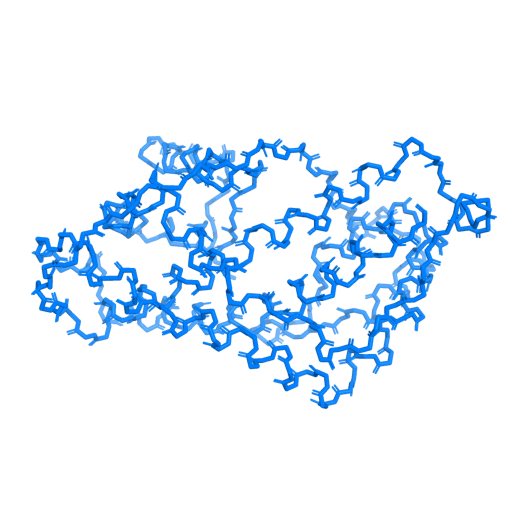TYR A 1 179 ? -11.222 1.337 6.731 1.00 92.81 179 TYR A CA 1
ATOM 1440 C C . TYR A 1 179 ? -12.503 0.576 6.372 1.00 92.81 179 TYR A C 1
ATOM 1442 O O . TYR A 1 179 ? -13.321 0.287 7.243 1.00 92.81 179 TYR A O 1
ATOM 1450 N N . ARG A 1 180 ? -12.657 0.163 5.106 1.00 92.50 180 ARG A N 1
ATOM 1451 C CA . ARG A 1 180 ? -13.786 -0.682 4.678 1.00 92.50 180 ARG A CA 1
ATOM 1452 C C . ARG A 1 180 ? -13.755 -2.079 5.296 1.00 92.50 180 ARG A C 1
ATOM 1454 O O . ARG A 1 180 ? -14.816 -2.658 5.514 1.00 92.50 180 ARG A O 1
ATOM 1461 N N . ILE A 1 181 ? -12.570 -2.627 5.564 1.00 93.94 181 ILE A N 1
ATOM 1462 C CA . ILE A 1 181 ? -12.425 -3.888 6.305 1.00 93.94 181 ILE A CA 1
ATOM 1463 C C . ILE A 1 181 ? -12.786 -3.665 7.777 1.00 93.94 181 ILE A C 1
ATOM 1465 O O . ILE A 1 181 ? -13.544 -4.451 8.342 1.00 93.94 181 ILE A O 1
ATOM 1469 N N . LEU A 1 182 ? -12.308 -2.566 8.372 1.00 95.19 182 LEU A N 1
ATOM 1470 C CA . LEU A 1 182 ? -12.577 -2.232 9.773 1.00 95.19 182 LEU A CA 1
ATOM 1471 C C . LEU A 1 182 ? -14.054 -1.995 10.086 1.00 95.19 182 LEU A C 1
ATOM 1473 O O . LEU A 1 182 ? -14.462 -2.173 11.226 1.00 95.19 182 LEU A O 1
ATOM 1477 N N . ALA A 1 183 ? -14.877 -1.665 9.090 1.00 95.44 183 ALA A N 1
ATOM 1478 C CA . ALA A 1 183 ? -16.318 -1.525 9.275 1.00 95.44 183 ALA A CA 1
ATOM 1479 C C . ALA A 1 183 ? -17.006 -2.790 9.821 1.00 95.44 183 ALA A C 1
ATOM 1481 O O . ALA A 1 183 ? -18.119 -2.686 10.328 1.00 95.44 183 ALA A O 1
ATOM 1482 N N . ARG A 1 184 ? -16.349 -3.958 9.778 1.00 94.56 184 ARG A N 1
ATOM 1483 C CA . ARG A 1 184 ? -16.786 -5.189 10.460 1.00 94.56 184 ARG A CA 1
ATOM 1484 C C . ARG A 1 184 ? -16.853 -5.055 11.986 1.00 94.56 184 ARG A C 1
ATOM 1486 O O . ARG A 1 184 ? -17.640 -5.768 12.594 1.00 94.56 184 ARG A O 1
ATOM 1493 N N . TRP A 1 185 ? -16.093 -4.126 12.565 1.00 95.88 185 TRP A N 1
ATOM 1494 C CA . TRP A 1 185 ? -16.086 -3.786 13.988 1.00 95.88 185 TRP A CA 1
ATOM 1495 C C . TRP A 1 185 ? -16.524 -2.320 14.151 1.00 95.88 185 TRP A C 1
ATOM 1497 O O . TRP A 1 185 ? -15.676 -1.428 14.194 1.00 95.88 185 TRP A O 1
ATOM 1507 N N . PRO A 1 186 ? -17.837 -2.017 14.175 1.00 95.25 186 PRO A N 1
ATOM 1508 C CA . PRO A 1 186 ? -18.332 -0.642 14.067 1.00 95.25 186 PRO A CA 1
ATOM 1509 C C . PRO A 1 186 ? -17.854 0.279 15.194 1.00 95.25 186 PRO A C 1
ATOM 1511 O O . PRO A 1 186 ? -17.413 1.393 14.925 1.00 95.25 186 PRO A O 1
ATOM 1514 N N . THR A 1 187 ? -17.891 -0.200 16.437 1.00 96.62 187 THR A N 1
ATOM 1515 C CA . THR A 1 187 ? -17.476 0.578 17.613 1.00 96.62 187 THR A CA 1
ATOM 1516 C C . THR A 1 187 ? -15.962 0.807 17.623 1.00 96.62 187 THR A C 1
ATOM 1518 O O . THR A 1 187 ? -15.493 1.904 17.926 1.00 96.62 187 THR A O 1
ATOM 1521 N N . TYR A 1 188 ? -15.179 -0.170 17.160 1.00 97.00 188 TYR A N 1
ATOM 1522 C CA . TYR A 1 188 ? -13.757 0.037 16.902 1.00 97.00 188 TYR A CA 1
ATOM 1523 C C . TYR A 1 188 ? -13.493 1.033 15.764 1.00 97.00 188 TYR A C 1
ATOM 1525 O O . TYR A 1 188 ? -12.622 1.892 15.887 1.00 97.00 188 TYR A O 1
ATOM 1533 N N . LEU A 1 189 ? -14.254 0.974 14.667 1.00 97.12 189 LEU A N 1
ATOM 1534 C CA . LEU A 1 189 ? -14.136 1.939 13.572 1.00 97.12 189 LEU A CA 1
ATOM 1535 C C . LEU A 1 189 ? -14.421 3.372 14.054 1.00 97.12 189 LEU A C 1
ATOM 1537 O O . LEU A 1 189 ? -13.779 4.306 13.577 1.00 97.12 189 LEU A O 1
ATOM 1541 N N . GLU A 1 190 ? -15.341 3.557 15.005 1.00 97.19 190 GLU A N 1
ATOM 1542 C CA . GLU A 1 190 ? -15.589 4.854 15.653 1.00 97.19 190 GLU A CA 1
ATOM 1543 C C . GLU A 1 190 ? -14.359 5.355 16.398 1.00 97.19 190 GLU A C 1
ATOM 1545 O O . GLU A 1 190 ? -13.951 6.493 16.179 1.00 97.19 190 GLU A O 1
ATOM 1550 N N . PHE A 1 191 ? -13.724 4.498 17.201 1.00 97.38 191 PHE A N 1
ATOM 1551 C CA . PHE A 1 191 ? -12.459 4.826 17.856 1.00 97.38 191 PHE A CA 1
ATOM 1552 C C . PHE A 1 191 ? -11.386 5.238 16.837 1.00 97.38 191 PHE A C 1
ATOM 1554 O O . PHE A 1 191 ? -10.776 6.298 16.971 1.00 97.38 191 PHE A O 1
ATOM 1561 N N . VAL A 1 192 ? -11.208 4.456 15.767 1.00 97.06 192 VAL A N 1
ATOM 1562 C CA . VAL A 1 192 ? -10.243 4.772 14.702 1.00 97.06 192 VAL A CA 1
ATOM 1563 C C . VAL A 1 192 ? -10.561 6.116 14.042 1.00 97.06 192 VAL A C 1
ATOM 1565 O O . VAL A 1 192 ? -9.651 6.896 13.766 1.00 97.06 192 VAL A O 1
ATOM 1568 N N . ALA A 1 193 ? -11.838 6.420 13.810 1.00 96.88 193 ALA A N 1
ATOM 1569 C CA . ALA A 1 193 ? -12.260 7.689 13.227 1.00 96.88 193 ALA A CA 1
ATOM 1570 C C . ALA A 1 193 ? -12.041 8.877 14.173 1.00 96.88 193 ALA A C 1
ATOM 1572 O O . ALA A 1 193 ? -11.675 9.956 13.710 1.00 96.88 193 ALA A O 1
ATOM 1573 N N . THR A 1 194 ? -12.216 8.689 15.481 1.00 97.00 194 THR A N 1
ATOM 1574 C CA . THR A 1 194 ? -11.898 9.702 16.493 1.00 97.00 194 THR A CA 1
ATOM 1575 C C . THR A 1 194 ? -10.400 10.002 16.531 1.00 97.00 194 THR A C 1
ATOM 1577 O O . THR A 1 194 ? -10.021 11.171 16.517 1.00 97.00 194 THR A O 1
ATOM 1580 N N . GLU A 1 195 ? -9.553 8.972 16.510 1.00 96.00 195 GLU A N 1
ATOM 1581 C CA . GLU A 1 195 ? -8.095 9.128 16.585 1.00 96.00 195 GLU A CA 1
ATOM 1582 C C . GLU A 1 195 ? -7.487 9.693 15.290 1.00 96.00 195 GLU A C 1
ATOM 1584 O O . GLU A 1 195 ? -6.598 10.550 15.321 1.00 96.00 195 GLU A O 1
ATOM 1589 N N . LEU A 1 196 ? -7.951 9.215 14.129 1.00 95.19 196 LEU A N 1
ATOM 1590 C CA . LEU A 1 196 ? -7.376 9.575 12.830 1.00 95.19 196 LEU A CA 1
ATOM 1591 C C . LEU A 1 196 ? -8.073 10.747 12.143 1.00 95.19 196 LEU A C 1
ATOM 1593 O O . LEU A 1 196 ? -7.419 11.446 11.373 1.00 95.19 196 LEU A O 1
ATOM 1597 N N . GLY A 1 197 ? -9.356 10.999 12.412 1.00 93.56 197 GLY A N 1
ATOM 1598 C CA . GLY A 1 197 ? -10.135 12.069 11.776 1.00 93.56 197 GLY A CA 1
ATOM 1599 C C . GLY A 1 197 ? -9.429 13.430 11.794 1.00 93.56 197 GLY A C 1
ATOM 1600 O O . GLY A 1 197 ? -9.198 13.999 10.727 1.00 93.56 197 GLY A O 1
ATOM 1601 N N . PRO A 1 198 ? -8.983 13.931 12.963 1.00 93.75 198 PRO A N 1
ATOM 1602 C CA . PRO A 1 198 ? -8.236 15.187 13.044 1.00 93.75 198 PRO A CA 1
ATOM 1603 C C . PRO A 1 198 ? -6.899 15.156 12.287 1.00 93.75 198 PRO A C 1
ATOM 1605 O O . PRO A 1 198 ? -6.455 16.177 11.759 1.00 93.75 198 PRO A O 1
ATOM 1608 N N . LYS A 1 199 ? -6.248 13.987 12.225 1.00 92.81 199 LYS A N 1
ATOM 1609 C CA . LYS A 1 199 ? -4.943 13.798 11.575 1.00 92.81 199 LYS A CA 1
ATOM 1610 C C . LYS A 1 199 ? -5.060 13.776 10.048 1.00 92.81 199 LYS A C 1
ATOM 1612 O O . LYS A 1 199 ? -4.159 14.266 9.373 1.00 92.81 199 LYS A O 1
ATOM 1617 N N . LEU A 1 200 ? -6.181 13.289 9.512 1.00 89.94 200 LEU A N 1
ATOM 1618 C CA . LEU A 1 200 ? -6.485 13.246 8.075 1.00 89.94 200 LEU A CA 1
ATOM 1619 C C . LEU A 1 200 ? -6.664 14.637 7.452 1.00 89.94 200 LEU A C 1
ATOM 1621 O O . LEU A 1 200 ? -6.439 14.795 6.257 1.00 89.94 200 LEU A O 1
ATOM 1625 N N . SER A 1 201 ? -7.017 15.647 8.251 1.00 88.69 201 SER A N 1
ATOM 1626 C CA . SER A 1 201 ? -7.129 17.048 7.819 1.00 88.69 201 SER A CA 1
ATOM 1627 C C . SER A 1 201 ? -5.946 17.930 8.239 1.00 88.69 201 SER A C 1
ATOM 1629 O O . SER A 1 201 ? -5.948 19.131 7.973 1.00 88.69 201 SER A O 1
ATOM 1631 N N . ASN A 1 202 ? -4.949 17.381 8.939 1.00 92.25 202 ASN A N 1
ATOM 1632 C CA . ASN A 1 202 ? -3.828 18.161 9.457 1.00 92.25 202 ASN A CA 1
ATOM 1633 C C . ASN A 1 202 ? -2.676 18.201 8.446 1.00 92.25 202 ASN A C 1
ATOM 1635 O O . ASN A 1 202 ? -1.956 17.217 8.280 1.00 92.25 202 ASN A O 1
ATOM 1639 N N . GLN A 1 203 ? -2.455 19.363 7.828 1.00 92.75 203 GLN A N 1
ATOM 1640 C CA . GLN A 1 203 ? -1.444 19.521 6.781 1.00 92.75 203 GLN A CA 1
ATOM 1641 C C . GLN A 1 203 ? -0.026 19.146 7.234 1.00 92.75 203 GLN A C 1
ATOM 1643 O O . GLN A 1 203 ? 0.704 18.534 6.467 1.00 92.75 203 GLN A O 1
ATOM 1648 N N . VAL A 1 204 ? 0.357 19.425 8.484 1.00 93.62 204 VAL A N 1
ATOM 1649 C CA . VAL A 1 204 ? 1.695 19.075 8.996 1.00 93.62 204 VAL A CA 1
ATOM 1650 C C . VAL A 1 204 ? 1.887 17.557 9.029 1.00 93.62 204 VAL A C 1
ATOM 1652 O O . VAL A 1 204 ? 2.951 17.051 8.672 1.00 93.62 204 VAL A O 1
ATOM 1655 N N . ILE A 1 205 ? 0.846 16.819 9.424 1.00 92.12 205 ILE A N 1
ATOM 1656 C CA . ILE A 1 205 ? 0.865 15.352 9.432 1.00 92.12 205 ILE A CA 1
ATOM 1657 C C . ILE A 1 205 ? 0.885 14.820 7.998 1.00 92.12 205 ILE A C 1
ATOM 1659 O O . ILE A 1 205 ? 1.677 13.931 7.691 1.00 92.12 205 ILE A O 1
ATOM 1663 N N . LEU A 1 206 ? 0.057 15.377 7.111 1.00 90.56 206 LEU A N 1
ATOM 1664 C CA . LEU A 1 206 ? 0.017 14.978 5.703 1.00 90.56 206 LEU A CA 1
ATOM 1665 C C . LEU A 1 206 ? 1.356 15.221 4.994 1.00 90.56 206 LEU A C 1
ATOM 1667 O O . LEU A 1 206 ? 1.814 14.351 4.253 1.00 90.56 206 LEU A O 1
ATOM 1671 N N . ASP A 1 207 ? 2.020 16.341 5.273 1.00 92.06 207 ASP A N 1
ATOM 1672 C CA . ASP A 1 207 ? 3.354 16.649 4.754 1.00 92.06 207 ASP A CA 1
ATOM 1673 C C . ASP A 1 207 ? 4.393 15.644 5.261 1.00 92.06 207 ASP A C 1
ATOM 1675 O O . ASP A 1 207 ? 5.266 15.216 4.505 1.00 92.06 207 ASP A O 1
ATOM 1679 N N . GLN A 1 208 ? 4.297 15.218 6.524 1.00 93.12 208 GLN A N 1
ATOM 1680 C CA . GLN A 1 208 ? 5.182 14.192 7.072 1.00 93.12 208 GLN A CA 1
ATOM 1681 C C . GLN A 1 208 ? 4.934 12.820 6.427 1.00 93.12 208 GLN A C 1
ATOM 1683 O O . GLN A 1 208 ? 5.892 12.135 6.071 1.00 93.12 208 GLN A O 1
ATOM 1688 N N . CYS A 1 209 ? 3.672 12.441 6.198 1.00 92.44 209 CYS A N 1
ATOM 1689 C CA . CYS A 1 209 ? 3.329 11.254 5.410 1.00 92.44 209 CYS A CA 1
ATOM 1690 C C . CYS A 1 209 ? 3.918 11.330 3.994 1.00 92.44 209 CYS A C 1
ATOM 1692 O O . CYS A 1 209 ? 4.457 10.340 3.497 1.00 92.44 209 CYS A O 1
ATOM 1694 N N . GLY A 1 210 ? 3.844 12.507 3.364 1.00 92.44 210 GLY A N 1
ATOM 1695 C CA . GLY A 1 210 ? 4.462 12.781 2.070 1.00 92.44 210 GLY A CA 1
ATOM 1696 C C . GLY A 1 210 ? 5.975 12.571 2.106 1.00 92.44 210 GLY A C 1
ATOM 1697 O O . GLY A 1 210 ? 6.494 11.814 1.299 1.00 92.44 210 GLY A O 1
ATOM 1698 N N . LYS A 1 211 ? 6.679 13.134 3.095 1.00 93.88 211 LYS A N 1
ATOM 1699 C CA . LYS A 1 211 ? 8.138 12.966 3.245 1.00 93.88 211 LYS A CA 1
ATOM 1700 C C . LYS A 1 211 ? 8.555 11.504 3.378 1.00 93.88 211 LYS A C 1
ATOM 1702 O O . LYS A 1 211 ? 9.462 11.075 2.678 1.00 93.88 211 LYS A O 1
ATOM 1707 N N . ILE A 1 212 ? 7.856 10.725 4.207 1.00 95.19 212 ILE A N 1
ATOM 1708 C CA . ILE A 1 212 ? 8.129 9.286 4.354 1.00 95.19 212 ILE A CA 1
ATOM 1709 C C . ILE A 1 212 ? 7.974 8.575 3.002 1.00 95.19 212 ILE A C 1
ATOM 1711 O O . ILE A 1 212 ? 8.805 7.753 2.619 1.00 95.19 212 ILE A O 1
ATOM 1715 N N . ALA A 1 213 ? 6.922 8.895 2.248 1.00 93.75 213 ALA A N 1
ATOM 1716 C CA . ALA A 1 213 ? 6.713 8.304 0.932 1.00 93.75 213 ALA A CA 1
ATOM 1717 C C . ALA A 1 213 ? 7.783 8.710 -0.078 1.00 93.75 213 ALA A C 1
ATOM 1719 O O . ALA A 1 213 ? 8.213 7.879 -0.878 1.00 93.75 213 ALA A O 1
ATOM 1720 N N . ASP A 1 214 ? 8.210 9.967 -0.029 1.00 95.00 214 ASP A N 1
ATOM 1721 C CA . ASP A 1 214 ? 9.272 10.519 -0.853 1.00 95.00 214 ASP A CA 1
ATOM 1722 C C . ASP A 1 214 ? 10.597 9.818 -0.562 1.00 95.00 214 ASP A C 1
ATOM 1724 O O . ASP A 1 214 ? 11.258 9.384 -1.501 1.00 95.00 214 ASP A O 1
ATOM 1728 N N . ASP A 1 215 ? 10.951 9.619 0.706 1.00 95.88 215 ASP A N 1
ATOM 1729 C CA . ASP A 1 215 ? 12.172 8.920 1.115 1.00 95.88 215 ASP A CA 1
ATOM 1730 C C . ASP A 1 215 ? 12.184 7.462 0.638 1.00 95.88 215 ASP A C 1
ATOM 1732 O O . ASP A 1 215 ? 13.186 6.980 0.095 1.00 95.88 215 ASP A O 1
ATOM 1736 N N . ILE A 1 216 ? 11.049 6.765 0.758 1.00 97.06 216 ILE A N 1
ATOM 1737 C CA . ILE A 1 216 ? 10.888 5.409 0.221 1.00 97.06 216 ILE A CA 1
ATOM 1738 C C . ILE A 1 216 ? 11.021 5.431 -1.307 1.00 97.06 216 ILE A C 1
ATOM 1740 O O . ILE A 1 216 ? 11.842 4.712 -1.871 1.00 97.06 216 ILE A O 1
ATOM 1744 N N . PHE A 1 217 ? 10.246 6.261 -2.003 1.00 96.00 217 PHE A N 1
ATOM 1745 C CA . PHE A 1 217 ? 10.219 6.319 -3.466 1.00 96.00 217 PHE A CA 1
ATOM 1746 C C . PHE A 1 217 ? 11.587 6.695 -4.057 1.00 96.00 217 PHE A C 1
ATOM 1748 O O . PHE A 1 217 ? 12.064 6.080 -5.016 1.00 96.00 217 PHE A O 1
ATOM 1755 N N . ASN A 1 218 ? 12.259 7.672 -3.448 1.00 95.81 218 ASN A N 1
ATOM 1756 C CA . ASN A 1 218 ? 13.555 8.180 -3.883 1.00 95.81 218 ASN A CA 1
ATOM 1757 C C . ASN A 1 218 ? 14.719 7.238 -3.553 1.00 95.81 218 ASN A C 1
ATOM 1759 O O . ASN A 1 218 ? 15.813 7.458 -4.070 1.00 95.81 218 ASN A O 1
ATOM 1763 N N . SER A 1 219 ? 14.493 6.160 -2.792 1.00 96.75 219 SER A N 1
ATOM 1764 C CA . SER A 1 219 ? 15.482 5.093 -2.571 1.00 96.75 219 SER A CA 1
ATOM 1765 C C . SER A 1 219 ? 15.667 4.160 -3.778 1.00 96.75 219 SER A C 1
ATOM 1767 O O . SER A 1 219 ? 16.592 3.350 -3.802 1.00 96.75 219 SER A O 1
ATOM 1769 N N . ALA A 1 220 ? 14.846 4.291 -4.828 1.00 94.88 220 ALA A N 1
ATOM 1770 C CA . ALA A 1 220 ? 14.944 3.492 -6.051 1.00 94.88 220 ALA A CA 1
ATOM 1771 C C . ALA A 1 220 ? 16.366 3.368 -6.658 1.00 94.88 220 ALA A C 1
ATOM 1773 O O . ALA A 1 220 ? 16.735 2.261 -7.062 1.00 94.88 220 ALA A O 1
ATOM 1774 N N . PRO A 1 221 ? 17.215 4.419 -6.699 1.00 92.25 221 PRO A N 1
ATOM 1775 C CA . PRO A 1 221 ? 18.598 4.290 -7.159 1.00 92.25 221 PRO A CA 1
ATOM 1776 C C . PRO A 1 221 ? 19.425 3.279 -6.356 1.00 92.25 221 PRO A C 1
ATOM 1778 O O . PRO A 1 221 ? 20.284 2.614 -6.935 1.00 92.25 221 PRO A O 1
ATOM 1781 N N . GLU A 1 222 ? 19.160 3.121 -5.053 1.00 93.38 222 GLU A N 1
ATOM 1782 C CA . GLU A 1 222 ? 19.860 2.157 -4.193 1.00 93.38 222 GLU A CA 1
ATOM 1783 C C . GLU A 1 222 ? 19.606 0.708 -4.634 1.00 93.38 222 GLU A C 1
ATOM 1785 O O . GLU A 1 222 ? 20.487 -0.145 -4.508 1.00 93.38 222 GLU A O 1
ATOM 1790 N N . VAL A 1 223 ? 18.425 0.445 -5.201 1.00 93.56 223 VAL A N 1
ATOM 1791 C CA . VAL A 1 223 ? 18.038 -0.849 -5.776 1.00 93.56 223 VAL A CA 1
ATOM 1792 C C . VAL A 1 223 ? 18.587 -1.004 -7.190 1.00 93.56 223 VAL A C 1
ATOM 1794 O O . VAL A 1 223 ? 19.214 -2.012 -7.511 1.00 93.56 223 VAL A O 1
ATOM 1797 N N . LEU A 1 224 ? 18.394 -0.003 -8.046 1.00 90.94 224 LEU A N 1
ATOM 1798 C CA . LEU A 1 224 ? 18.776 -0.096 -9.456 1.00 90.94 224 LEU A CA 1
ATOM 1799 C C . LEU A 1 224 ? 20.295 -0.233 -9.644 1.00 90.94 224 LEU A C 1
ATOM 1801 O O . LEU A 1 224 ? 20.738 -0.929 -10.554 1.00 90.94 224 LEU A O 1
ATOM 1805 N N . GLN A 1 225 ? 21.108 0.345 -8.753 1.00 89.00 225 GLN A N 1
ATOM 1806 C CA . GLN A 1 225 ? 22.573 0.258 -8.824 1.00 89.00 225 GLN A CA 1
ATOM 1807 C C . GLN A 1 225 ? 23.156 -1.139 -8.542 1.00 89.00 225 GLN A C 1
ATOM 1809 O O . GLN A 1 225 ? 24.332 -1.365 -8.831 1.00 89.00 225 GLN A O 1
ATOM 1814 N N . VAL A 1 226 ? 22.391 -2.051 -7.926 1.00 88.31 226 VAL A N 1
ATOM 1815 C CA . VAL A 1 226 ? 22.841 -3.425 -7.619 1.00 88.31 226 VAL A CA 1
ATOM 1816 C C . VAL A 1 226 ? 22.292 -4.460 -8.604 1.00 88.31 226 VAL A C 1
ATOM 1818 O O . VAL A 1 226 ? 22.616 -5.645 -8.504 1.00 88.31 226 VAL A O 1
ATOM 1821 N N . LEU A 1 227 ? 21.450 -4.031 -9.548 1.00 87.12 227 LEU A N 1
ATOM 1822 C CA . LEU A 1 227 ? 20.831 -4.893 -10.546 1.00 87.12 227 LEU A CA 1
ATOM 1823 C C . LEU A 1 227 ? 21.642 -4.903 -11.842 1.00 87.12 227 LEU A C 1
ATOM 1825 O O . LEU A 1 227 ? 22.185 -3.894 -12.291 1.00 87.12 227 LEU A O 1
ATOM 1829 N N . ARG A 1 228 ? 21.703 -6.078 -12.475 1.00 76.50 228 ARG A N 1
ATOM 1830 C CA . ARG A 1 228 ? 22.220 -6.205 -13.838 1.00 76.50 228 ARG A CA 1
ATOM 1831 C C . ARG A 1 228 ? 21.094 -5.883 -14.802 1.00 76.50 228 ARG A C 1
ATOM 1833 O O . ARG A 1 228 ? 20.208 -6.700 -15.023 1.00 76.50 228 ARG A O 1
ATOM 1840 N N . LEU A 1 229 ? 21.147 -4.676 -15.341 1.00 72.69 229 LEU A N 1
ATOM 1841 C CA . LEU A 1 229 ? 20.221 -4.206 -16.354 1.00 72.69 229 LEU A CA 1
ATOM 1842 C C . LEU A 1 229 ? 20.872 -4.469 -17.706 1.00 72.69 229 LEU A C 1
ATOM 1844 O O . LEU A 1 229 ? 21.680 -3.679 -18.189 1.00 72.69 229 LEU A O 1
ATOM 1848 N N . ASP A 1 230 ? 20.591 -5.636 -18.274 1.00 69.38 230 ASP A N 1
ATOM 1849 C CA . ASP A 1 230 ? 20.849 -5.847 -19.691 1.00 69.38 230 ASP A CA 1
ATOM 1850 C C . ASP A 1 230 ? 19.722 -5.088 -20.408 1.00 69.38 230 ASP A C 1
ATOM 1852 O O . ASP A 1 230 ? 18.552 -5.450 -20.278 1.00 69.38 230 ASP A O 1
ATOM 1856 N N . CYS A 1 231 ? 20.063 -3.941 -21.005 1.00 57.44 231 CYS A N 1
ATOM 1857 C CA . CYS A 1 231 ? 19.106 -2.942 -21.480 1.00 57.44 231 CYS A CA 1
ATOM 1858 C C . CYS A 1 231 ? 18.113 -3.561 -22.473 1.00 57.44 231 CYS A C 1
ATOM 1860 O O . CYS A 1 231 ? 18.503 -4.063 -23.527 1.00 57.44 231 CYS A O 1
ATOM 1862 N N . VAL A 1 232 ? 16.830 -3.552 -22.117 1.00 68.56 232 VAL A N 1
ATOM 1863 C CA . VAL A 1 232 ? 15.726 -3.928 -23.002 1.00 68.56 232 VAL A CA 1
ATOM 1864 C C . VAL A 1 232 ? 14.734 -2.788 -22.903 1.00 68.56 232 VAL A C 1
ATOM 1866 O O . VAL A 1 232 ? 14.240 -2.523 -21.804 1.00 68.56 232 VAL A O 1
ATOM 1869 N N . ASP A 1 233 ? 14.457 -2.135 -24.028 1.00 84.62 233 ASP A N 1
ATOM 1870 C CA . ASP A 1 233 ? 13.472 -1.059 -24.094 1.00 84.62 233 ASP A CA 1
ATOM 1871 C C . ASP A 1 233 ? 12.148 -1.495 -23.448 1.00 84.62 233 ASP A C 1
ATOM 1873 O O . ASP A 1 233 ? 11.743 -2.663 -23.579 1.00 84.62 233 ASP A O 1
ATOM 1877 N N . PRO A 1 234 ? 11.461 -0.592 -22.727 1.00 90.62 234 PRO A N 1
ATOM 1878 C CA . PRO A 1 234 ? 10.172 -0.920 -22.147 1.00 90.62 234 PRO A CA 1
ATOM 1879 C C . PRO A 1 234 ? 9.194 -1.326 -23.266 1.00 90.62 234 PRO A C 1
ATOM 1881 O O . PRO A 1 234 ? 9.149 -0.669 -24.308 1.00 90.62 234 PRO A O 1
ATOM 1884 N N . PRO A 1 235 ? 8.377 -2.382 -23.085 1.00 93.50 235 PRO A N 1
ATOM 1885 C CA . PRO A 1 235 ? 7.502 -2.919 -24.133 1.00 93.50 235 PRO A CA 1
ATOM 1886 C C . PRO A 1 235 ? 6.226 -2.079 -24.321 1.00 93.50 235 PRO A C 1
ATOM 1888 O O . PRO A 1 235 ? 5.144 -2.613 -24.555 1.00 93.50 235 PRO A O 1
ATOM 1891 N N . ILE A 1 236 ? 6.336 -0.761 -24.177 1.00 94.75 236 ILE A N 1
ATOM 1892 C CA . ILE A 1 236 ? 5.232 0.191 -24.243 1.00 94.75 236 ILE A CA 1
ATOM 1893 C C . ILE A 1 236 ? 5.646 1.434 -25.030 1.00 94.75 236 ILE A C 1
ATOM 1895 O O . ILE A 1 236 ? 6.804 1.839 -25.029 1.00 94.75 236 ILE A O 1
ATOM 1899 N N . ASN A 1 237 ? 4.683 2.051 -25.712 1.00 94.38 237 ASN A N 1
ATOM 1900 C CA . ASN A 1 237 ? 4.909 3.295 -26.448 1.00 94.38 237 ASN A CA 1
ATOM 1901 C C . ASN A 1 237 ? 4.827 4.530 -25.535 1.00 94.38 237 ASN A C 1
ATOM 1903 O O . ASN A 1 237 ? 4.352 4.462 -24.405 1.00 94.38 237 ASN A O 1
ATOM 1907 N N . GLN A 1 238 ? 5.210 5.697 -26.057 1.00 92.69 238 GLN A N 1
ATOM 1908 C CA . GLN A 1 238 ? 5.228 6.954 -25.302 1.00 92.69 238 GLN A CA 1
ATOM 1909 C C . GLN A 1 238 ? 3.870 7.328 -24.675 1.00 92.69 238 GLN A C 1
ATOM 1911 O O . GLN A 1 238 ? 3.822 7.801 -23.541 1.00 92.69 238 GLN A O 1
ATOM 1916 N N . CYS A 1 239 ? 2.753 7.090 -25.374 1.00 94.50 239 CYS A N 1
ATOM 1917 C CA . CYS A 1 239 ? 1.418 7.364 -24.834 1.00 94.50 239 CYS A CA 1
ATOM 1918 C C . CYS A 1 239 ? 1.102 6.457 -23.634 1.00 94.50 239 CYS A C 1
ATOM 1920 O O . CYS A 1 239 ? 0.571 6.917 -22.622 1.00 94.50 239 CYS A O 1
ATOM 1922 N N . GLN A 1 240 ? 1.454 5.175 -23.724 1.00 95.06 240 GLN A N 1
ATOM 1923 C CA . GLN A 1 240 ? 1.322 4.227 -22.619 1.00 95.06 240 GLN A CA 1
ATOM 1924 C C . GLN A 1 240 ? 2.258 4.589 -21.461 1.00 95.06 240 GLN A C 1
ATOM 1926 O O . GLN A 1 240 ? 1.817 4.565 -20.316 1.00 95.06 240 GLN A O 1
ATOM 1931 N N . THR A 1 241 ? 3.492 5.016 -21.740 1.00 95.00 241 THR A N 1
ATOM 1932 C CA . THR A 1 241 ? 4.434 5.502 -20.722 1.00 95.00 241 THR A CA 1
ATOM 1933 C C . THR A 1 241 ? 3.840 6.649 -19.910 1.00 95.00 241 THR A C 1
ATOM 1935 O O . THR A 1 241 ? 3.847 6.587 -18.685 1.00 95.00 241 THR A O 1
ATOM 1938 N N . ILE A 1 242 ? 3.241 7.655 -20.558 1.00 94.06 242 ILE A N 1
ATOM 1939 C CA . ILE A 1 242 ? 2.580 8.775 -19.862 1.00 94.06 242 ILE A CA 1
ATOM 1940 C C . ILE A 1 242 ? 1.470 8.269 -18.925 1.00 94.06 242 ILE A C 1
ATOM 1942 O O . ILE A 1 242 ? 1.367 8.722 -17.785 1.00 94.06 242 ILE A O 1
ATOM 1946 N N . LYS A 1 243 ? 0.664 7.296 -19.370 1.00 93.06 243 LYS A N 1
ATOM 1947 C CA . LYS A 1 243 ? -0.412 6.711 -18.552 1.00 93.06 243 LYS A CA 1
ATOM 1948 C C . LYS A 1 243 ? 0.127 5.932 -17.353 1.00 93.06 243 LYS A C 1
ATOM 1950 O O . LYS A 1 243 ? -0.400 6.075 -16.254 1.00 93.06 243 LYS A O 1
ATOM 1955 N N . VAL A 1 244 ? 1.190 5.151 -17.541 1.00 93.94 244 VAL A N 1
ATOM 1956 C CA . VAL A 1 244 ? 1.851 4.410 -16.455 1.00 93.94 244 VAL A CA 1
ATOM 1957 C C . VAL A 1 244 ? 2.478 5.370 -15.442 1.00 93.94 244 VAL A C 1
ATOM 1959 O O . VAL A 1 244 ? 2.315 5.181 -14.239 1.00 93.94 244 VAL A O 1
ATOM 1962 N N . LEU A 1 245 ? 3.132 6.440 -15.901 1.00 94.31 245 LEU A N 1
ATOM 1963 C CA . LEU A 1 245 ? 3.689 7.473 -15.023 1.00 94.31 245 LEU A CA 1
ATOM 1964 C C . LEU A 1 245 ? 2.596 8.207 -14.233 1.00 94.31 245 LEU A C 1
ATOM 1966 O O . LEU A 1 245 ? 2.767 8.458 -13.041 1.00 94.31 245 LEU A O 1
ATOM 1970 N N . SER A 1 246 ? 1.454 8.492 -14.863 1.00 91.12 246 SER A N 1
ATOM 1971 C CA . SER A 1 246 ? 0.283 9.042 -14.175 1.00 91.12 246 SER A CA 1
ATOM 1972 C C . SER A 1 246 ? -0.239 8.080 -13.101 1.00 91.12 246 SER A C 1
ATOM 1974 O O . SER A 1 246 ? -0.452 8.505 -11.969 1.00 91.12 246 SER A O 1
ATOM 1976 N N . ALA A 1 247 ? -0.344 6.781 -13.404 1.00 88.62 247 ALA A N 1
ATOM 1977 C CA . ALA A 1 247 ? -0.748 5.758 -12.437 1.00 88.62 247 ALA A CA 1
ATOM 1978 C C . ALA A 1 247 ? 0.214 5.653 -11.239 1.00 88.62 247 ALA A C 1
ATOM 1980 O O . ALA A 1 247 ? -0.237 5.560 -10.097 1.00 88.62 247 ALA A O 1
ATOM 1981 N N . ILE A 1 248 ? 1.528 5.718 -11.482 1.00 91.94 248 ILE A N 1
ATOM 1982 C CA . ILE A 1 248 ? 2.557 5.772 -10.431 1.00 91.94 248 ILE A CA 1
ATOM 1983 C C . ILE A 1 248 ? 2.352 6.997 -9.533 1.00 91.94 248 ILE A C 1
ATOM 1985 O O . ILE A 1 248 ? 2.367 6.869 -8.308 1.00 91.94 248 ILE A O 1
ATOM 1989 N N . ASN A 1 249 ? 2.132 8.174 -10.125 1.00 88.50 249 ASN A N 1
ATOM 1990 C CA . ASN A 1 249 ? 1.912 9.403 -9.366 1.00 88.50 249 ASN A CA 1
ATOM 1991 C C . ASN A 1 249 ? 0.649 9.316 -8.498 1.00 88.50 249 ASN A C 1
ATOM 1993 O O . ASN A 1 249 ? 0.679 9.661 -7.321 1.00 88.50 249 ASN A O 1
ATOM 1997 N N . THR A 1 250 ? -0.439 8.786 -9.054 1.00 84.06 250 THR A N 1
ATOM 1998 C CA . THR A 1 250 ? -1.679 8.535 -8.320 1.00 84.06 250 THR A CA 1
ATOM 1999 C C . THR A 1 250 ? -1.458 7.575 -7.143 1.00 84.06 250 THR A C 1
ATOM 2001 O O . THR A 1 250 ? -1.868 7.870 -6.024 1.00 84.06 250 THR A O 1
ATOM 2004 N N . TYR A 1 251 ? -0.748 6.459 -7.348 1.00 81.62 251 TYR A N 1
ATOM 2005 C CA . TYR A 1 251 ? -0.448 5.505 -6.272 1.00 81.62 251 TYR A CA 1
ATOM 2006 C C . TYR A 1 251 ? 0.378 6.143 -5.141 1.00 81.62 251 TYR A C 1
ATOM 2008 O O . TYR A 1 251 ? 0.132 5.890 -3.957 1.00 81.62 251 TYR A O 1
ATOM 2016 N N . ARG A 1 252 ? 1.334 7.011 -5.501 1.00 85.19 252 ARG A N 1
ATOM 2017 C CA . ARG A 1 252 ? 2.173 7.762 -4.556 1.00 85.19 252 ARG A CA 1
ATOM 2018 C C . ARG A 1 252 ? 1.363 8.704 -3.667 1.00 85.19 252 ARG A C 1
ATOM 2020 O O . ARG A 1 252 ? 1.822 9.001 -2.575 1.00 85.19 252 ARG A O 1
ATOM 2027 N N . GLN A 1 253 ? 0.184 9.155 -4.090 1.00 77.88 253 GLN A N 1
ATOM 2028 C CA . GLN A 1 253 ? -0.664 10.041 -3.286 1.00 77.88 253 GLN A CA 1
ATOM 2029 C C . GLN A 1 253 ? -1.480 9.281 -2.233 1.00 77.88 253 GLN A C 1
ATOM 2031 O O . GLN A 1 253 ? -1.626 9.762 -1.113 1.00 77.88 253 GLN A O 1
ATOM 2036 N N . THR A 1 254 ? -1.973 8.079 -2.544 1.00 74.06 254 THR A N 1
ATOM 2037 C CA . THR A 1 254 ? -2.889 7.350 -1.645 1.00 74.06 254 THR A CA 1
ATOM 2038 C C . THR A 1 254 ? -2.213 6.333 -0.734 1.00 74.06 254 THR A C 1
ATOM 2040 O O . THR A 1 254 ? -2.675 6.079 0.378 1.00 74.06 254 THR A O 1
ATOM 2043 N N . SER A 1 255 ? -1.105 5.739 -1.175 1.00 75.62 255 SER A N 1
ATOM 2044 C CA . SER A 1 255 ? -0.346 4.757 -0.393 1.00 75.62 255 SER A CA 1
ATOM 2045 C C . SER A 1 255 ? 0.285 5.285 0.914 1.00 75.62 255 SER A C 1
ATOM 2047 O O . SER A 1 255 ? 0.364 4.494 1.857 1.00 75.62 255 SER A O 1
ATOM 2049 N N . PRO A 1 256 ? 0.734 6.554 1.024 1.00 78.62 256 PRO A N 1
ATOM 2050 C CA . PRO A 1 256 ? 1.433 7.046 2.214 1.00 78.62 256 PRO A CA 1
ATOM 2051 C C . PRO A 1 256 ? 0.559 7.073 3.460 1.00 78.62 256 PRO A C 1
ATOM 2053 O O . PRO A 1 256 ? 0.989 6.642 4.522 1.00 78.62 256 PRO A O 1
ATOM 2056 N N . GLN A 1 257 ? -0.689 7.526 3.325 1.00 82.25 257 GLN A N 1
ATOM 2057 C CA . GLN A 1 257 ? -1.616 7.596 4.452 1.00 82.25 257 GLN A CA 1
ATOM 2058 C C . GLN A 1 257 ? -1.959 6.197 4.971 1.00 82.25 257 GLN A C 1
ATOM 2060 O O . GLN A 1 257 ? -1.948 5.974 6.176 1.00 82.25 257 GLN A O 1
ATOM 2065 N N . MET A 1 258 ? -2.191 5.228 4.076 1.00 84.25 258 MET A N 1
ATOM 2066 C CA . MET A 1 258 ? -2.446 3.837 4.476 1.00 84.25 258 MET A CA 1
ATOM 2067 C C . MET A 1 258 ? -1.241 3.206 5.178 1.00 84.25 258 MET A C 1
ATOM 2069 O O . MET A 1 258 ? -1.414 2.493 6.162 1.00 84.25 258 MET A O 1
ATOM 2073 N N . LEU A 1 259 ? -0.026 3.480 4.693 1.00 90.94 259 LEU A N 1
ATOM 2074 C CA . LEU A 1 259 ? 1.208 3.036 5.336 1.00 90.94 259 LEU A CA 1
ATOM 2075 C C . LEU A 1 259 ? 1.349 3.640 6.734 1.00 90.94 259 LEU A C 1
ATOM 2077 O O . LEU A 1 259 ? 1.514 2.911 7.709 1.00 90.94 259 LEU A O 1
ATOM 2081 N N . VAL A 1 260 ? 1.287 4.966 6.832 1.00 93.31 260 VAL A N 1
ATOM 2082 C CA . VAL A 1 260 ? 1.559 5.688 8.075 1.00 93.31 260 VAL A CA 1
ATOM 2083 C C . VAL A 1 260 ? 0.478 5.413 9.110 1.00 93.31 260 VAL A C 1
ATOM 2085 O O . VAL A 1 260 ? 0.792 4.965 10.210 1.00 93.31 260 VAL A O 1
ATOM 2088 N N . PHE A 1 261 ? -0.795 5.609 8.763 1.00 92.88 261 PHE A N 1
ATOM 2089 C CA . PHE A 1 261 ? -1.888 5.380 9.704 1.00 92.88 261 PHE A CA 1
ATOM 2090 C C . PHE A 1 261 ? -2.072 3.898 10.019 1.00 92.88 261 PHE A C 1
ATOM 2092 O O . PHE A 1 261 ? -2.336 3.569 11.169 1.00 92.88 261 PHE A O 1
ATOM 2099 N N . GLY A 1 262 ? -1.838 2.995 9.060 1.00 93.38 262 GLY A N 1
ATOM 2100 C CA . GLY A 1 262 ? -1.775 1.559 9.341 1.00 93.38 262 GLY A CA 1
ATOM 2101 C C . GLY A 1 262 ? -0.672 1.217 10.345 1.00 93.38 262 GLY A C 1
ATOM 2102 O O . GLY A 1 262 ? -0.908 0.461 11.281 1.00 93.38 262 GLY A O 1
ATOM 2103 N N . THR A 1 263 ? 0.510 1.826 10.218 1.00 94.44 263 THR A N 1
ATOM 2104 C CA . THR A 1 263 ? 1.616 1.628 11.171 1.00 94.44 263 THR A CA 1
ATOM 2105 C C . THR A 1 263 ? 1.269 2.169 12.559 1.00 94.44 263 THR A C 1
ATOM 2107 O O . THR A 1 263 ? 1.486 1.479 13.552 1.00 94.44 263 THR A O 1
ATOM 2110 N N . LEU A 1 264 ? 0.691 3.371 12.643 1.00 95.19 264 LEU A N 1
ATOM 2111 C CA . LEU A 1 264 ? 0.258 3.957 13.915 1.00 95.19 264 LEU A CA 1
ATOM 2112 C C . LEU A 1 264 ? -0.844 3.124 14.588 1.00 95.19 264 LEU A C 1
ATOM 2114 O O . LEU A 1 264 ? -0.788 2.898 15.794 1.00 95.19 264 LEU A O 1
ATOM 2118 N N . LEU A 1 265 ? -1.807 2.616 13.815 1.00 95.19 265 LEU A N 1
ATOM 2119 C CA . LEU A 1 265 ? -2.853 1.723 14.313 1.00 95.19 265 LEU A CA 1
ATOM 2120 C C . LEU A 1 265 ? -2.284 0.387 14.797 1.00 95.19 265 LEU A C 1
ATOM 2122 O O . LEU A 1 265 ? -2.668 -0.082 15.864 1.00 95.19 265 LEU A O 1
ATOM 2126 N N . LEU A 1 266 ? -1.330 -0.206 14.077 1.00 94.12 266 LEU A N 1
ATOM 2127 C CA . LEU A 1 266 ? -0.666 -1.439 14.509 1.00 94.12 266 LEU A CA 1
ATOM 2128 C C . LEU A 1 266 ? 0.036 -1.265 15.865 1.00 94.12 266 LEU A C 1
ATOM 2130 O O . LEU A 1 266 ? -0.016 -2.156 16.711 1.00 94.12 266 LEU A O 1
ATOM 2134 N N . GLN A 1 267 ? 0.637 -0.098 16.105 1.00 94.19 267 GLN A N 1
ATOM 2135 C CA . GLN A 1 267 ? 1.308 0.210 17.369 1.00 94.19 267 GLN A CA 1
ATOM 2136 C C . GLN A 1 267 ? 0.347 0.317 18.565 1.00 94.19 267 GLN A C 1
ATOM 2138 O O . GLN A 1 267 ? 0.802 0.164 19.699 1.00 94.19 267 GLN A O 1
ATOM 2143 N N . THR A 1 268 ? -0.961 0.525 18.346 1.00 94.06 268 THR A N 1
ATOM 2144 C CA . THR A 1 268 ? -1.951 0.589 19.443 1.00 94.06 268 THR A CA 1
ATOM 2145 C C . THR A 1 268 ? -2.094 -0.732 20.195 1.00 94.06 268 THR A C 1
ATOM 2147 O O . THR A 1 268 ? -2.333 -0.701 21.398 1.00 94.06 268 THR A O 1
ATOM 2150 N N . PHE A 1 269 ? -1.876 -1.867 19.517 1.00 89.25 269 PHE A N 1
ATOM 2151 C CA . PHE A 1 269 ? -1.955 -3.217 20.092 1.00 89.25 269 PHE A CA 1
ATOM 2152 C C . PHE A 1 269 ? -0.604 -3.768 20.580 1.00 89.25 269 PHE A C 1
ATOM 2154 O O . PHE A 1 269 ? -0.558 -4.823 21.200 1.00 89.25 269 PHE A O 1
ATOM 2161 N N . GLN A 1 270 ? 0.512 -3.099 20.270 1.00 76.50 270 GLN A N 1
ATOM 2162 C CA . GLN A 1 270 ? 1.868 -3.574 20.602 1.00 76.50 270 GLN A CA 1
ATOM 2163 C C . GLN A 1 270 ? 2.435 -2.963 21.891 1.00 76.50 270 GLN A C 1
ATOM 2165 O O . GLN A 1 270 ? 3.497 -3.378 22.350 1.00 76.50 270 GLN A O 1
ATOM 2170 N N . ARG A 1 271 ? 1.775 -1.940 22.446 1.00 58.34 271 ARG A N 1
ATOM 2171 C CA . ARG A 1 271 ? 2.240 -1.181 23.622 1.00 58.34 271 ARG A CA 1
ATOM 2172 C C . ARG A 1 271 ? 1.533 -1.567 24.930 1.00 58.34 271 ARG A C 1
ATOM 2174 O O . ARG A 1 271 ? 1.708 -0.863 25.922 1.00 58.34 271 ARG A O 1
ATOM 2181 N N . SER A 1 272 ? 0.758 -2.649 24.912 1.00 42.59 272 SER A N 1
ATOM 2182 C CA . SER A 1 272 ? -0.033 -3.185 26.028 1.00 42.59 272 SER A CA 1
ATOM 2183 C C . SER A 1 272 ? 0.579 -4.445 26.624 1.00 42.59 272 SER A C 1
ATOM 2185 O O . SER A 1 272 ? 0.897 -5.348 25.815 1.00 42.59 272 SER A O 1
#

Foldseek 3Di:
DQFQDQVNDDDPLVVLLVLLCVLLLENDDDRLLRVLVVDPCQSVVLCVFQVVLSVQCNLQCLLLVLDDLPPPDFFAADDPVCCVVLVHDPVCLLLLLLLLVNLLSNLSSVLLSLLLLLCCLPVQDDPAAQAARHGDDDDHHGDDHDAFDDPVNADPLLVVLQVLQWDDFPNDTDGDRSLSSCSVRVSNSVSLSVRCSVLVPDVVNLVVLLVSSCSSNVCNCVSNNNTDCPRDGRPDDPVVSVVSNVVSVSSSNPSSCSNNSSVSVSVSHVVD

Radius of gyration: 19.12 Å; chains: 1; bounding box: 55×37×56 Å